Protein AF-W8BN97-F1 (afdb_monomer_lite)

Sequence (351 aa):
MGHLAKLGGKLKTWRKRWFVLKNGTLTYWKSQHDMNRKPQGQIMLDEACRINRAEGASTFEIDTGKKVYYLTADSNATMDDWIRVLQNVQRRNATKLLLSRDDQKPTIQGWVTKVKNGHAKKCWCVLLGKMFLYFKAPGETNPLGQINMRDARVEEVEHVSDSDSEEREDPTQSQARLTVAIYPAHQGPTYLILPGKQERDNWLYHLTVVSGGGPNAGTQYEQLVQKLMETDGDPNCVLWRHPILLHTKDAITSPLTSLHSEAMQPEAIKLFKSIQLFMSVAVNQPGIDYHVVLAQNALQHCLDMPELQTEMIGILVKQTSRHTGQKLSVGVQVNKKLGKQTRAPAPPPII

Radius of gyration: 29.12 Å; chains: 1; bounding box: 99×80×68 Å

Organism: Ceratitis capitata (NCBI:txid7213)

InterPro domains:
  IPR000857 MyTH4 domain [PS51016] (247-351)
  IPR000857 MyTH4 domain [SM00139] (247-351)
  IPR001849 Pleckstrin homology domain [PF00169] (1-90)
  IPR001849 Pleckstrin homology domain [PF00169] (107-208)
  IPR001849 Pleckstrin homology domain [PS50003] (1-91)
  IPR001849 Pleckstrin homology domain [PS50003] (105-212)
  IPR001849 Pleckstrin homology domain [SM00233] (1-93)
  IPR001849 Pleckstrin homology domain [SM00233] (106-214)
  IPR011993 PH-like domain superfamily [G3DSA:2.30.29.30] (1-93)
  IPR011993 PH-like domain superfamily [G3DSA:2.30.29.30] (99-210)
  IPR038185 MyTH4 domain superfamily [G3DSA:1.25.40.530] (216-335)

pLDDT: mean 83.17, std 15.93, range [36.06, 97.75]

Secondary structure (DSSP, 8-state):
-EEEEEE-SSS--EEEEEEEEETTEEEEESSGGGGGSPPSEEEE--TT-EEEE-SSTTEEEEE-SS-EEEEE-SSHHHHHHHHHHHHHHHHHHHHHHHHT-TT---SEEEEEEEEETTEEEEEEEEEETTEEEEESSTT-SS-SEEEE-TT-EEEE--------------HHHHHHTTEEEEE-TTS--EEEE-SSHHHHHHHHHHHHHHHTTSTT-S-HHHHHHHHHHHTTT-TT-GGGG-TTTS--SSPPSS-SS--S-GGGHHHHHHHHHHHHHHHHS---GGGHHHHHHHHHHHHHHHHH-TTHHHHHHHHHHHHH---TT---SSSS----------PPPPPPPP-

Foldseek 3Di:
DAWKFKQDDVHRDTAIWGWDDDPQKIFIDNDPVCPVDDTPDIDGLELQWDWAADPDFQWIWIDNVVDIIIIHDPHVVVSVVVSVVNVVSSVLRHLLVLVPDPPWDFPDWDWWFKDDPNDTDTWIWTHTQQKIFTPNDPPDSGTPDIARLAQKDKDQAQDDDPDPDPDDDDVVNVQSRQKIWTHGPPDHIMIIGDPDPVRSVSCSVVSCVSRQNHLPHWDPLVSLVVVCVVVVNPVPDPSLVPLSQAADPDQDPFFNTDFPDPVCGVVLSVLLVLVSVLFQDADDPVCPVVNVVSVCVSVVSCVVPVSCPVSNVSSVSRNPRHDPPDDDPHTPDPPPPPDPPPDDDDDDDDD

Structure (mmCIF, N/CA/C/O backbone):
data_AF-W8BN97-F1
#
_entry.id   AF-W8BN97-F1
#
loop_
_atom_site.group_PDB
_atom_site.id
_atom_site.type_symbol
_atom_site.label_atom_id
_atom_site.label_alt_id
_atom_site.label_comp_id
_atom_site.label_asym_id
_atom_site.label_entity_id
_atom_site.label_seq_id
_atom_site.pdbx_PDB_ins_code
_atom_site.Cartn_x
_atom_site.Cartn_y
_atom_site.Cartn_z
_atom_site.occupancy
_atom_site.B_iso_or_equiv
_atom_site.auth_seq_id
_atom_site.auth_comp_id
_atom_site.auth_asym_id
_atom_site.auth_atom_id
_atom_site.pdbx_PDB_model_num
ATOM 1 N N . MET A 1 1 ? 11.053 -1.760 -24.795 1.00 92.06 1 MET A N 1
ATOM 2 C CA . MET A 1 1 ? 10.543 -2.848 -25.662 1.00 92.06 1 MET A CA 1
ATOM 3 C C . MET A 1 1 ? 11.650 -3.865 -25.836 1.00 92.06 1 MET A C 1
ATOM 5 O O . MET A 1 1 ? 12.797 -3.489 -25.644 1.00 92.06 1 MET A O 1
ATOM 9 N N . GLY A 1 2 ? 11.341 -5.113 -26.160 1.00 94.25 2 GLY A N 1
ATOM 10 C CA . GLY A 1 2 ? 12.370 -6.144 -26.284 1.00 94.25 2 GLY A CA 1
ATOM 11 C C . GLY A 1 2 ? 11.799 -7.553 -26.352 1.00 94.25 2 GLY A C 1
ATOM 12 O O . GLY A 1 2 ? 10.588 -7.756 -26.248 1.00 94.25 2 GLY A O 1
ATOM 13 N N . HIS A 1 3 ? 12.678 -8.533 -26.531 1.00 94.62 3 HIS A N 1
ATOM 14 C CA . HIS A 1 3 ? 12.295 -9.937 -26.535 1.00 94.62 3 HIS A CA 1
ATOM 15 C C . HIS A 1 3 ? 12.277 -10.525 -25.125 1.00 94.62 3 HIS A C 1
ATOM 17 O O . HIS A 1 3 ? 13.199 -10.310 -24.352 1.00 94.62 3 HIS A O 1
ATOM 23 N N . LEU A 1 4 ? 11.254 -11.330 -24.839 1.00 96.62 4 LEU A N 1
ATOM 24 C CA . LEU A 1 4 ? 11.203 -12.215 -23.675 1.00 96.62 4 LEU A CA 1
ATOM 25 C C . LEU A 1 4 ? 10.659 -13.574 -24.124 1.00 96.62 4 LEU A C 1
ATOM 27 O O . LEU A 1 4 ? 9.827 -13.656 -25.041 1.00 96.62 4 LEU A O 1
ATOM 31 N N . ALA A 1 5 ? 11.112 -14.650 -23.491 1.00 96.12 5 ALA A N 1
ATOM 32 C CA . ALA A 1 5 ? 10.463 -15.944 -23.613 1.00 96.12 5 ALA A CA 1
ATOM 33 C C . ALA A 1 5 ? 9.267 -15.981 -22.663 1.00 96.12 5 ALA A C 1
ATOM 35 O O . ALA A 1 5 ? 9.380 -15.679 -21.484 1.00 96.12 5 ALA A O 1
ATOM 36 N N . LYS A 1 6 ? 8.094 -16.331 -23.184 1.00 95.69 6 LYS A N 1
ATOM 37 C CA . LYS A 1 6 ? 6.848 -16.370 -22.423 1.00 95.69 6 LYS A CA 1
ATOM 38 C C . LYS A 1 6 ? 6.352 -17.802 -22.302 1.00 95.69 6 LYS A C 1
ATOM 40 O O . LYS A 1 6 ? 6.220 -18.482 -23.325 1.00 95.69 6 LYS A O 1
ATOM 45 N N . LEU A 1 7 ? 5.966 -18.217 -21.098 1.00 93.25 7 LEU A N 1
ATOM 46 C CA . LEU A 1 7 ? 5.317 -19.509 -20.889 1.00 93.25 7 LEU A CA 1
ATOM 47 C C . LEU A 1 7 ? 3.877 -19.498 -21.432 1.00 93.25 7 LEU A C 1
ATOM 49 O O . LEU A 1 7 ? 3.087 -18.563 -21.211 1.00 93.25 7 LEU A O 1
ATOM 53 N N . GLY A 1 8 ? 3.530 -20.526 -22.204 1.00 88.44 8 GLY A N 1
ATOM 54 C CA . GLY A 1 8 ? 2.174 -20.733 -22.703 1.00 88.44 8 GLY A CA 1
ATOM 55 C C . GLY A 1 8 ? 1.187 -21.092 -21.584 1.00 88.44 8 GLY A C 1
ATOM 56 O O . GLY A 1 8 ? 1.549 -21.688 -20.577 1.00 88.44 8 GLY A O 1
ATOM 57 N N . GLY A 1 9 ? -0.078 -20.686 -21.749 1.00 81.38 9 GLY A N 1
ATOM 58 C CA . GLY A 1 9 ? -1.129 -20.942 -20.755 1.00 81.38 9 GLY A CA 1
ATOM 59 C C . GLY A 1 9 ? -1.628 -22.387 -20.790 1.00 81.38 9 GLY A C 1
ATOM 60 O O . GLY A 1 9 ? -1.481 -23.103 -19.807 1.00 81.38 9 GLY A O 1
ATOM 61 N N . LYS A 1 10 ? -2.193 -22.801 -21.937 1.00 79.69 10 LYS A N 1
ATOM 62 C CA . LYS A 1 10 ? -2.731 -24.158 -22.156 1.00 79.69 10 LYS A CA 1
ATOM 63 C C . LYS A 1 10 ? -1.627 -25.204 -22.311 1.00 79.69 10 LYS A C 1
ATOM 65 O O . LYS A 1 10 ? -1.685 -26.260 -21.705 1.00 79.69 10 LYS A O 1
ATOM 70 N N . LEU A 1 11 ? -0.620 -24.882 -23.121 1.00 81.62 11 LEU A N 1
ATOM 71 C CA . LEU A 1 11 ? 0.563 -25.710 -23.311 1.00 81.62 11 LEU A CA 1
ATOM 72 C C . LEU A 1 11 ? 1.737 -25.010 -22.632 1.00 81.62 11 LEU A C 1
ATOM 74 O O . LEU A 1 11 ? 2.050 -23.870 -22.990 1.00 81.62 11 LEU A O 1
ATOM 78 N N . LYS A 1 12 ? 2.369 -25.668 -21.660 1.00 88.44 12 LYS A N 1
ATOM 79 C CA . LYS A 1 12 ? 3.474 -25.125 -20.854 1.00 88.44 12 LYS A CA 1
ATOM 80 C C . LYS A 1 12 ? 4.797 -25.131 -21.630 1.00 88.44 12 LYS A C 1
ATOM 82 O O . LYS A 1 12 ? 5.794 -25.691 -21.205 1.00 88.44 12 LYS A O 1
ATOM 87 N N . THR A 1 13 ? 4.788 -24.497 -22.799 1.00 91.12 13 THR A N 1
ATOM 88 C CA . THR A 1 13 ? 5.962 -24.316 -23.661 1.00 91.12 13 THR A CA 1
ATOM 89 C C . THR A 1 13 ? 6.401 -22.863 -23.646 1.00 91.12 13 THR A C 1
ATOM 91 O O . THR A 1 13 ? 5.560 -21.969 -23.811 1.00 91.12 13 THR A O 1
ATOM 94 N N . TRP A 1 14 ? 7.702 -22.631 -23.523 1.00 93.12 14 TRP A N 1
ATOM 95 C CA . TRP A 1 14 ? 8.307 -21.313 -23.668 1.00 93.12 14 TRP A CA 1
ATOM 96 C C . TRP A 1 14 ? 8.332 -20.887 -25.132 1.00 93.12 14 TRP A C 1
ATOM 98 O O . TRP A 1 14 ? 8.691 -21.662 -26.018 1.00 93.12 14 TRP A O 1
ATOM 108 N N . ARG A 1 15 ? 7.929 -19.646 -25.411 1.00 94.50 15 ARG A N 1
ATOM 109 C CA . ARG A 1 15 ? 7.994 -19.079 -26.762 1.00 94.50 15 ARG A CA 1
ATOM 110 C C . ARG A 1 15 ? 8.537 -17.663 -26.721 1.00 94.50 15 ARG A C 1
ATOM 112 O O . ARG A 1 15 ? 8.004 -16.828 -25.993 1.00 94.50 15 ARG A O 1
ATOM 119 N N . LYS A 1 16 ? 9.537 -17.375 -27.557 1.00 95.62 16 LYS A N 1
ATOM 120 C CA . LYS A 1 16 ? 10.045 -16.013 -27.755 1.00 95.62 16 LYS A CA 1
ATOM 121 C C . LYS A 1 16 ? 8.931 -15.128 -28.320 1.00 95.62 16 LYS A C 1
ATOM 123 O O . LYS A 1 16 ? 8.212 -15.518 -29.249 1.00 95.62 16 LYS A O 1
ATOM 128 N N . ARG A 1 17 ? 8.741 -13.962 -27.711 1.00 97.12 17 ARG A N 1
ATOM 129 C CA . ARG A 1 17 ? 7.752 -12.953 -28.101 1.00 97.12 17 ARG A CA 1
ATOM 130 C C . ARG A 1 17 ? 8.392 -11.577 -28.050 1.00 97.12 17 ARG A C 1
ATOM 132 O O . ARG A 1 17 ? 9.365 -11.368 -27.329 1.00 97.12 17 ARG A O 1
ATOM 139 N N . TRP A 1 18 ? 7.871 -10.667 -28.858 1.00 97.12 18 TRP A N 1
ATOM 140 C CA . TRP A 1 18 ? 8.270 -9.266 -28.838 1.00 97.12 18 TRP A CA 1
ATOM 141 C C . TRP A 1 18 ? 7.324 -8.486 -27.936 1.00 97.12 18 TRP A C 1
ATOM 143 O O . TRP A 1 18 ? 6.118 -8.531 -28.168 1.00 97.12 18 TRP A O 1
ATOM 153 N N . PHE A 1 19 ? 7.855 -7.801 -26.928 1.00 97.75 19 PHE A N 1
ATOM 154 C CA . PHE A 1 19 ? 7.094 -7.067 -25.923 1.00 97.75 19 PHE A CA 1
ATOM 155 C C . PHE A 1 19 ? 7.300 -5.560 -26.055 1.00 97.75 19 PHE A C 1
ATOM 157 O O . PHE A 1 19 ? 8.427 -5.062 -26.122 1.00 97.75 19 PHE A O 1
ATOM 164 N N . VAL A 1 20 ? 6.200 -4.815 -26.011 1.00 96.31 20 VAL A N 1
ATOM 165 C CA . VAL A 1 20 ? 6.184 -3.352 -26.002 1.00 96.31 20 VAL A CA 1
ATOM 166 C C . VAL A 1 20 ? 5.354 -2.885 -24.816 1.00 96.31 20 VAL A C 1
ATOM 168 O O . VAL A 1 20 ? 4.182 -3.234 -24.690 1.00 96.31 20 VAL A O 1
ATOM 171 N N . LEU A 1 21 ? 5.971 -2.084 -23.952 1.00 94.62 21 LEU A N 1
ATOM 172 C CA . LEU A 1 21 ? 5.298 -1.413 -22.849 1.00 94.62 21 LEU A CA 1
ATOM 173 C C . LEU A 1 21 ? 4.888 -0.012 -23.302 1.00 94.62 21 LEU A C 1
ATOM 175 O O . LEU A 1 21 ? 5.752 0.794 -23.645 1.00 94.62 21 LEU A O 1
ATOM 179 N N . LYS A 1 22 ? 3.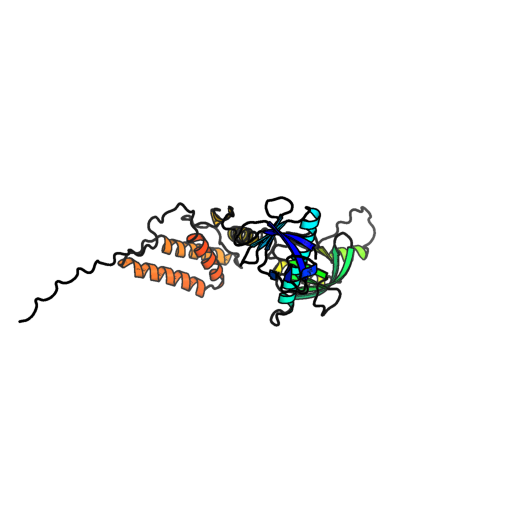585 0.274 -23.311 1.00 91.44 22 LYS A N 1
ATOM 180 C CA . LYS A 1 22 ? 3.044 1.592 -23.666 1.00 91.44 22 LYS A CA 1
ATOM 181 C C . LYS A 1 22 ? 1.784 1.868 -22.852 1.00 91.44 22 LYS A C 1
ATOM 183 O O . LYS A 1 22 ? 0.936 0.992 -22.729 1.00 91.44 22 LYS A O 1
ATOM 188 N N . ASN A 1 23 ? 1.660 3.082 -22.311 1.00 84.88 23 ASN A N 1
ATOM 189 C CA . ASN A 1 23 ? 0.472 3.553 -21.584 1.00 84.88 23 ASN A CA 1
ATOM 190 C C . ASN A 1 23 ? -0.022 2.570 -20.504 1.00 84.88 23 ASN A C 1
ATOM 192 O O . ASN A 1 23 ? -1.197 2.223 -20.467 1.00 84.88 23 ASN A O 1
ATOM 196 N N . GLY A 1 24 ? 0.883 2.044 -19.674 1.00 86.94 24 GLY A N 1
ATOM 197 C CA . GLY A 1 24 ? 0.487 1.105 -18.621 1.00 86.94 24 GLY A CA 1
ATOM 198 C C . GLY A 1 24 ? 0.149 -0.311 -19.087 1.00 86.94 24 GLY A C 1
ATOM 199 O O . GLY A 1 24 ? -0.210 -1.139 -18.261 1.00 86.94 24 GLY A O 1
ATOM 200 N N . THR A 1 25 ? 0.272 -0.609 -20.382 1.00 93.31 25 THR A N 1
ATOM 201 C CA . THR A 1 25 ? -0.057 -1.920 -20.947 1.00 93.31 25 THR A CA 1
ATOM 202 C C . THR A 1 25 ? 1.168 -2.542 -21.604 1.00 93.31 25 THR A C 1
ATOM 204 O O . THR A 1 25 ? 1.786 -1.963 -22.502 1.00 93.31 25 THR A O 1
ATOM 207 N N . LEU A 1 26 ? 1.510 -3.753 -21.175 1.00 96.31 26 LEU A N 1
ATOM 208 C CA . LEU A 1 26 ? 2.538 -4.580 -21.785 1.00 96.31 26 LEU A CA 1
ATOM 209 C C . LEU A 1 26 ? 1.890 -5.460 -22.865 1.00 96.31 26 LEU A C 1
ATOM 211 O O . LEU A 1 26 ? 1.205 -6.441 -22.580 1.00 96.31 26 LEU A O 1
ATOM 215 N N . THR A 1 27 ? 2.083 -5.083 -24.126 1.00 97.25 27 THR A N 1
ATOM 216 C CA . THR A 1 27 ? 1.526 -5.779 -25.296 1.00 97.25 27 THR A CA 1
ATOM 217 C C . THR A 1 27 ? 2.595 -6.648 -25.947 1.00 97.25 27 THR A C 1
ATOM 219 O O . THR A 1 27 ? 3.759 -6.247 -25.991 1.00 97.25 27 THR A O 1
ATOM 222 N N . TYR A 1 28 ? 2.227 -7.824 -26.465 1.00 97.00 28 TYR A N 1
ATOM 223 C CA . TYR A 1 28 ? 3.186 -8.706 -27.130 1.00 97.00 28 TYR A CA 1
ATOM 224 C C . TYR A 1 28 ? 2.715 -9.302 -28.455 1.00 97.00 28 TYR A C 1
ATOM 226 O O . TYR A 1 28 ? 1.534 -9.588 -28.660 1.00 97.00 28 TYR A O 1
ATOM 234 N N . TRP A 1 29 ? 3.682 -9.549 -29.339 1.00 97.44 29 TRP A N 1
ATOM 235 C CA . TRP A 1 29 ? 3.510 -10.105 -30.683 1.00 97.44 29 TRP A CA 1
ATOM 236 C C . TRP A 1 29 ? 4.416 -11.320 -30.902 1.00 97.44 29 TRP A C 1
ATOM 238 O O . TRP A 1 29 ? 5.288 -11.627 -30.083 1.00 97.44 29 TRP A O 1
ATOM 248 N N . LYS A 1 30 ? 4.201 -12.038 -32.014 1.00 94.81 30 LYS A N 1
ATOM 249 C CA . LYS A 1 30 ? 5.076 -13.151 -32.419 1.00 94.81 30 LYS A CA 1
ATOM 250 C C . LYS A 1 30 ? 6.504 -12.652 -32.662 1.00 94.81 30 LYS A C 1
ATOM 252 O O . LYS A 1 30 ? 7.432 -13.238 -32.114 1.00 94.81 30 LYS A O 1
ATOM 257 N N . SER A 1 31 ? 6.653 -11.556 -33.404 1.00 94.19 31 SER A N 1
ATOM 258 C CA . SER A 1 31 ? 7.929 -10.905 -33.708 1.00 94.19 31 SER A CA 1
ATOM 259 C C . SER A 1 31 ? 7.799 -9.375 -33.713 1.00 94.19 31 SER A C 1
ATOM 261 O O . SER A 1 31 ? 6.688 -8.846 -33.663 1.00 94.19 31 SER A O 1
ATOM 263 N N . GLN A 1 32 ? 8.928 -8.665 -33.793 1.00 94.00 32 GLN A N 1
ATOM 264 C CA . GLN A 1 32 ? 8.960 -7.203 -33.924 1.00 94.00 32 GLN A CA 1
ATOM 265 C C . GLN A 1 32 ? 8.286 -6.716 -35.220 1.00 94.00 32 GLN A C 1
ATOM 267 O O . GLN A 1 32 ? 7.624 -5.682 -35.217 1.00 94.00 32 GLN A O 1
ATOM 272 N N . HIS A 1 33 ? 8.373 -7.484 -36.309 1.00 93.44 33 HIS A N 1
ATOM 273 C CA . HIS A 1 33 ? 7.761 -7.134 -37.597 1.00 93.44 33 HIS A CA 1
ATOM 274 C C . HIS A 1 33 ? 6.227 -7.236 -37.594 1.00 93.44 33 HIS A C 1
ATOM 276 O O . HIS A 1 33 ? 5.564 -6.675 -38.461 1.00 93.44 33 HIS A O 1
ATOM 282 N N . ASP A 1 34 ? 5.642 -7.916 -36.605 1.00 92.06 34 ASP A N 1
ATOM 283 C CA . ASP A 1 34 ? 4.192 -8.080 -36.491 1.00 92.06 34 ASP A CA 1
ATOM 284 C C . ASP A 1 34 ? 3.507 -6.930 -35.729 1.00 92.06 34 ASP A C 1
ATOM 286 O O . ASP A 1 34 ? 2.303 -7.009 -35.499 1.00 92.06 34 ASP A O 1
ATOM 290 N N . MET A 1 35 ? 4.218 -5.867 -35.329 1.00 88.81 35 MET A N 1
ATOM 291 C CA . MET A 1 35 ? 3.648 -4.770 -34.522 1.00 88.81 35 MET A CA 1
ATOM 292 C C . MET A 1 35 ? 2.468 -4.045 -35.190 1.00 88.81 35 MET A C 1
ATOM 294 O O . MET A 1 35 ? 1.601 -3.530 -34.489 1.00 88.81 35 MET A O 1
ATOM 298 N N . ASN A 1 36 ? 2.396 -4.064 -36.525 1.00 90.19 36 ASN A N 1
ATOM 299 C CA . ASN A 1 36 ? 1.277 -3.503 -37.293 1.00 90.19 36 ASN A CA 1
ATOM 300 C C . ASN A 1 36 ? 0.072 -4.460 -37.395 1.00 90.19 36 ASN A C 1
ATOM 302 O O . ASN A 1 36 ? -0.952 -4.118 -37.982 1.00 90.19 36 ASN A O 1
ATOM 306 N N . ARG A 1 37 ? 0.184 -5.676 -36.849 1.00 92.88 37 ARG A N 1
ATOM 307 C CA . ARG A 1 37 ? -0.879 -6.688 -36.806 1.00 92.88 37 ARG A CA 1
ATOM 308 C C . ARG A 1 37 ? -1.497 -6.768 -35.413 1.00 92.88 37 ARG A C 1
ATOM 310 O O . ARG A 1 37 ? -0.977 -6.228 -34.433 1.00 92.88 37 ARG A O 1
ATOM 317 N N . LYS A 1 38 ? -2.597 -7.521 -35.312 1.00 93.00 38 LYS A N 1
ATOM 318 C CA . LYS A 1 38 ? -3.262 -7.798 -34.035 1.00 93.00 38 LYS A CA 1
ATOM 319 C C . LYS A 1 38 ? -2.269 -8.419 -33.032 1.00 93.00 38 LYS A C 1
ATOM 321 O O . LYS A 1 38 ? -1.618 -9.417 -33.368 1.00 93.00 38 LYS A O 1
ATOM 326 N N . PRO A 1 39 ? -2.159 -7.871 -31.809 1.00 95.88 39 PRO A N 1
ATOM 327 C CA . PRO A 1 39 ? -1.287 -8.428 -30.787 1.00 95.88 39 PRO A CA 1
ATOM 328 C C . PRO A 1 39 ? -1.729 -9.828 -30.366 1.00 95.88 39 PRO A C 1
ATOM 330 O O . PRO A 1 39 ? -2.903 -10.191 -30.435 1.00 95.88 39 PRO A O 1
ATOM 333 N N . GLN A 1 40 ? -0.766 -10.616 -29.895 1.00 94.75 40 GLN A N 1
ATOM 334 C CA . GLN A 1 40 ? -1.008 -11.953 -29.346 1.00 94.75 40 GLN A CA 1
ATOM 335 C C . GLN A 1 40 ? -1.598 -11.891 -27.935 1.00 94.75 40 GLN A C 1
ATOM 337 O O . GLN A 1 40 ? -2.271 -12.822 -27.497 1.00 94.75 40 GLN A O 1
ATOM 342 N N . GLY A 1 41 ? -1.350 -10.797 -27.220 1.00 94.75 41 GLY A N 1
ATOM 343 C CA . GLY A 1 41 ? -2.011 -10.506 -25.963 1.00 94.75 41 GLY A CA 1
ATOM 344 C C . GLY A 1 41 ? -1.536 -9.198 -25.352 1.00 94.75 41 GLY A C 1
ATOM 345 O O . GLY A 1 41 ? -0.567 -8.586 -25.807 1.00 94.75 41 GLY A O 1
ATOM 346 N N . GLN A 1 42 ? -2.253 -8.793 -24.313 1.00 95.06 42 GLN A N 1
ATOM 347 C CA . GLN A 1 42 ? -2.028 -7.569 -23.560 1.00 95.06 42 GLN A CA 1
ATOM 348 C C . GLN A 1 42 ? -2.098 -7.884 -22.071 1.00 95.06 42 GLN A C 1
ATOM 350 O O . GLN A 1 42 ? -2.896 -8.720 -21.644 1.00 95.06 42 GLN A O 1
ATOM 355 N N . ILE A 1 43 ? -1.232 -7.233 -21.307 1.00 94.56 43 ILE A N 1
ATOM 356 C CA . ILE A 1 43 ? -1.151 -7.332 -19.854 1.00 94.56 43 ILE A CA 1
ATOM 357 C C . ILE A 1 43 ? -1.268 -5.899 -19.340 1.00 94.56 43 ILE A C 1
ATOM 359 O O . ILE A 1 43 ? -0.373 -5.088 -19.582 1.00 94.56 43 ILE A O 1
ATOM 363 N N . MET A 1 44 ? -2.393 -5.561 -18.714 1.00 91.25 44 MET A N 1
ATOM 364 C CA . MET A 1 44 ? -2.548 -4.257 -18.068 1.00 91.25 44 MET A CA 1
ATOM 365 C C . MET A 1 44 ? -1.803 -4.277 -16.737 1.00 91.25 44 MET A C 1
ATOM 367 O O . MET A 1 44 ? -1.913 -5.256 -16.009 1.00 91.25 44 MET A O 1
ATOM 371 N N . LEU A 1 45 ? -1.028 -3.230 -16.458 1.00 89.75 45 LEU A N 1
ATOM 372 C CA . LEU A 1 45 ? -0.302 -3.050 -15.201 1.00 89.75 45 LEU A CA 1
ATOM 373 C C . LEU A 1 45 ? -1.101 -2.099 -14.309 1.00 89.75 45 LEU A C 1
ATOM 375 O O . LEU A 1 45 ? -0.855 -0.887 -14.293 1.00 89.75 45 LEU A O 1
ATOM 379 N N . ASP A 1 46 ? -2.099 -2.652 -13.633 1.00 81.88 46 ASP A N 1
ATOM 380 C CA . ASP A 1 46 ? -2.926 -1.948 -12.656 1.00 81.88 46 ASP A CA 1
ATOM 381 C C . ASP A 1 46 ? -2.395 -2.133 -11.220 1.00 81.88 46 ASP A C 1
ATOM 383 O O . ASP A 1 46 ? -1.342 -2.736 -10.988 1.00 81.88 46 ASP A O 1
ATOM 387 N N . GLU A 1 47 ? -3.099 -1.556 -10.245 1.00 71.88 47 GLU A N 1
ATOM 388 C CA . GLU A 1 47 ? -2.729 -1.624 -8.826 1.00 71.88 47 GLU A CA 1
ATOM 389 C C . GLU A 1 47 ? -2.750 -3.059 -8.275 1.00 71.88 47 GLU A C 1
ATOM 391 O O . GLU A 1 47 ? -1.952 -3.381 -7.402 1.00 71.88 47 GLU A O 1
ATOM 396 N N . ALA A 1 48 ? -3.592 -3.938 -8.827 1.00 76.56 48 ALA A N 1
ATOM 397 C CA . ALA A 1 48 ? -3.706 -5.330 -8.396 1.00 76.56 48 ALA A CA 1
ATOM 398 C C . ALA A 1 48 ? -2.581 -6.227 -8.936 1.00 76.56 48 ALA A C 1
ATOM 400 O O . ALA A 1 48 ? -2.470 -7.387 -8.539 1.00 76.56 48 ALA A O 1
ATOM 401 N N . CYS A 1 49 ? -1.756 -5.722 -9.857 1.00 87.19 49 CYS A N 1
ATOM 402 C CA . CYS A 1 49 ? -0.668 -6.512 -10.406 1.00 87.19 49 CYS A CA 1
ATOM 403 C C . CYS A 1 49 ? 0.441 -6.771 -9.369 1.00 87.19 49 CYS A C 1
ATOM 405 O O . CYS A 1 49 ? 0.755 -5.935 -8.525 1.00 87.19 49 CYS A O 1
ATOM 407 N N . ARG A 1 50 ? 1.120 -7.910 -9.464 1.00 87.44 50 ARG A N 1
ATOM 408 C CA . ARG A 1 50 ? 2.349 -8.191 -8.714 1.00 87.44 50 ARG A CA 1
ATOM 409 C C . ARG A 1 50 ? 3.437 -8.631 -9.669 1.00 87.44 50 ARG A C 1
ATOM 411 O O . ARG A 1 50 ? 3.198 -9.460 -10.541 1.00 87.44 50 ARG A O 1
ATOM 418 N N . ILE A 1 51 ? 4.619 -8.036 -9.527 1.00 92.31 51 ILE A N 1
ATOM 419 C CA . ILE A 1 51 ? 5.772 -8.307 -10.386 1.00 92.31 51 ILE A CA 1
ATOM 420 C C . ILE A 1 51 ? 6.913 -8.788 -9.501 1.00 92.31 51 ILE A C 1
ATOM 422 O O . ILE A 1 51 ? 7.560 -7.974 -8.836 1.00 92.31 51 ILE A O 1
ATOM 426 N N . ASN A 1 52 ? 7.159 -10.095 -9.529 1.00 90.31 52 ASN A N 1
ATOM 427 C CA . ASN A 1 52 ? 8.117 -10.771 -8.661 1.00 90.31 52 ASN A CA 1
ATOM 428 C C . ASN A 1 52 ? 9.131 -11.563 -9.483 1.00 90.31 52 ASN A C 1
ATOM 430 O O . ASN A 1 52 ? 8.851 -11.990 -10.604 1.00 90.31 52 ASN A O 1
ATOM 434 N N . ARG A 1 53 ? 10.319 -11.785 -8.917 1.00 92.19 53 ARG A N 1
ATOM 435 C CA . ARG A 1 53 ? 11.233 -12.799 -9.455 1.00 92.19 53 ARG A CA 1
ATOM 436 C C . ARG A 1 53 ? 10.619 -14.177 -9.214 1.00 92.19 53 ARG A C 1
ATOM 438 O O . ARG A 1 53 ? 10.022 -14.399 -8.167 1.00 92.19 53 ARG A O 1
ATOM 445 N N . ALA A 1 54 ? 10.769 -15.070 -10.180 1.00 89.25 54 ALA A N 1
ATOM 446 C CA . ALA A 1 54 ? 10.298 -16.445 -10.088 1.00 89.25 54 ALA A CA 1
ATOM 447 C C . ALA A 1 54 ? 11.495 -17.402 -10.115 1.00 89.25 54 ALA A C 1
ATOM 449 O O . ALA A 1 54 ? 12.586 -17.038 -10.560 1.00 89.25 54 ALA A O 1
ATOM 450 N N . GLU A 1 55 ? 11.294 -18.633 -9.650 1.00 80.69 55 GLU A N 1
ATOM 451 C CA . GLU A 1 55 ? 12.324 -19.666 -9.727 1.00 80.69 55 GLU A CA 1
ATOM 452 C C . GLU A 1 55 ? 12.655 -20.012 -11.190 1.00 80.69 55 GLU A C 1
ATOM 454 O O . GLU A 1 55 ? 11.769 -20.218 -12.023 1.00 80.69 55 GLU A O 1
ATOM 459 N N . GLY A 1 56 ? 13.952 -20.070 -11.506 1.00 73.12 56 GLY A N 1
ATOM 460 C CA . GLY A 1 56 ? 14.473 -20.358 -12.844 1.00 73.12 56 GLY A CA 1
ATOM 461 C C . GLY A 1 56 ? 15.494 -19.327 -13.334 1.00 73.12 56 GLY A C 1
ATOM 462 O O . GLY A 1 56 ? 15.651 -18.250 -12.762 1.00 73.12 56 GLY A O 1
ATOM 463 N N . ALA A 1 57 ? 16.209 -19.649 -14.415 1.00 82.75 57 ALA A N 1
ATOM 464 C CA . ALA A 1 57 ? 17.208 -18.747 -14.992 1.00 82.75 57 ALA A CA 1
ATOM 465 C C . ALA A 1 57 ? 16.536 -17.464 -15.508 1.00 82.75 57 ALA A C 1
ATOM 467 O O . ALA A 1 57 ? 15.695 -17.532 -16.403 1.00 82.75 57 ALA A O 1
ATOM 468 N N . SER A 1 58 ? 16.881 -16.311 -14.924 1.00 93.44 58 SER A N 1
ATOM 469 C CA . SER A 1 58 ? 16.435 -14.972 -15.351 1.00 93.44 58 SER A CA 1
ATOM 470 C C . SER A 1 58 ? 14.921 -14.855 -15.599 1.00 93.44 58 SER A C 1
ATOM 472 O O . SER A 1 58 ? 14.481 -14.223 -16.566 1.00 93.44 58 SER A O 1
ATOM 474 N N . THR A 1 59 ? 14.121 -15.507 -14.747 1.00 94.81 59 THR A N 1
ATOM 475 C CA . THR A 1 59 ? 12.662 -15.586 -14.880 1.00 94.81 59 THR A CA 1
ATOM 476 C C . THR A 1 59 ? 11.951 -14.726 -13.841 1.00 94.81 59 THR A C 1
ATOM 478 O O . THR A 1 59 ? 12.311 -14.681 -12.668 1.00 94.81 59 THR A O 1
ATOM 481 N N . PHE A 1 60 ? 10.901 -14.045 -14.281 1.00 96.06 60 PHE A N 1
ATOM 482 C CA . PHE A 1 60 ? 10.023 -13.250 -13.440 1.00 96.06 60 PHE A CA 1
ATOM 483 C C . PHE A 1 60 ? 8.566 -13.510 -13.803 1.00 96.06 60 PHE A C 1
ATOM 485 O O . PHE A 1 60 ? 8.246 -14.003 -14.892 1.00 96.06 60 PHE A O 1
ATOM 492 N N . GLU A 1 61 ? 7.675 -13.183 -12.882 1.00 95.38 61 GLU A N 1
ATOM 493 C CA . GLU A 1 61 ? 6.242 -13.331 -13.057 1.00 95.38 61 GLU A CA 1
ATOM 494 C C . GLU A 1 61 ? 5.516 -11.993 -12.953 1.00 95.38 61 GLU A C 1
ATOM 496 O O . GLU A 1 61 ? 5.940 -11.079 -12.247 1.00 95.38 61 GLU A O 1
ATOM 501 N N . ILE A 1 62 ? 4.420 -11.890 -13.701 1.00 95.75 62 ILE A N 1
ATOM 502 C CA . ILE A 1 62 ? 3.433 -10.821 -13.576 1.00 95.75 62 ILE A CA 1
ATOM 503 C C . ILE A 1 62 ? 2.102 -11.485 -13.244 1.00 95.75 62 ILE A C 1
ATOM 505 O O . ILE A 1 62 ? 1.490 -12.106 -14.118 1.00 95.75 62 ILE A O 1
ATOM 509 N N . ASP A 1 63 ? 1.665 -11.376 -11.999 1.00 93.56 63 ASP A N 1
ATOM 510 C CA . ASP A 1 63 ? 0.328 -11.770 -11.571 1.00 93.56 63 ASP A CA 1
ATOM 511 C C . ASP A 1 63 ? -0.616 -10.580 -11.736 1.00 93.56 63 ASP A C 1
ATOM 513 O O . ASP A 1 63 ? -0.340 -9.509 -11.216 1.00 93.56 63 ASP A O 1
ATOM 517 N N . THR A 1 64 ? -1.704 -10.738 -12.487 1.00 91.00 64 THR A N 1
ATOM 518 C CA . THR A 1 64 ? -2.733 -9.697 -12.659 1.00 91.00 64 THR A CA 1
ATOM 519 C C . THR A 1 64 ? -3.995 -9.980 -11.831 1.00 91.00 64 THR A C 1
ATOM 521 O O . THR A 1 64 ? -5.080 -9.524 -12.201 1.00 91.00 64 THR A O 1
ATOM 524 N N . GLY A 1 65 ? -3.929 -10.883 -10.846 1.00 86.56 65 GLY A N 1
ATOM 525 C CA . GLY A 1 65 ? -5.054 -11.417 -10.063 1.00 86.56 65 GLY A CA 1
ATOM 526 C C . GLY A 1 65 ? -5.950 -12.394 -10.837 1.00 86.56 65 GLY A C 1
ATOM 527 O O . GLY A 1 65 ? -6.459 -13.370 -10.298 1.00 86.56 65 GLY A O 1
ATOM 528 N N . LYS A 1 66 ? -6.124 -12.169 -12.144 1.00 87.50 66 LYS A N 1
ATOM 529 C CA . LYS A 1 66 ? -6.858 -13.065 -13.058 1.00 87.50 66 LYS A CA 1
ATOM 530 C C . LYS A 1 66 ? -5.963 -14.133 -13.681 1.00 87.50 66 LYS A C 1
ATOM 532 O O . LYS A 1 66 ? -6.455 -15.164 -14.139 1.00 87.50 66 LYS A O 1
ATOM 537 N N . LYS A 1 67 ? -4.668 -13.840 -13.819 1.00 89.88 67 LYS A N 1
ATOM 538 C CA . LYS A 1 67 ? -3.714 -14.688 -14.531 1.00 89.88 67 LYS A CA 1
ATOM 539 C C . LYS A 1 67 ? -2.277 -14.327 -14.181 1.00 89.88 67 LYS A C 1
ATOM 541 O O . LYS A 1 67 ? -1.913 -13.157 -14.220 1.00 89.88 67 LYS A O 1
ATOM 546 N N . VAL A 1 68 ? -1.457 -15.360 -14.015 1.00 92.56 68 VAL A N 1
ATOM 547 C CA . VAL A 1 68 ? -0.006 -15.236 -13.851 1.00 92.56 68 VAL A CA 1
ATOM 548 C C . VAL A 1 68 ? 0.710 -15.455 -15.185 1.00 92.56 68 VAL A C 1
ATOM 550 O O . VAL A 1 68 ? 0.422 -16.397 -15.939 1.00 92.56 68 VAL A O 1
ATOM 553 N N . TYR A 1 69 ? 1.642 -14.560 -15.501 1.00 94.88 69 TYR A N 1
ATOM 554 C CA . TYR A 1 69 ? 2.476 -14.591 -16.695 1.00 94.88 69 TYR A CA 1
ATOM 555 C C . TYR A 1 69 ? 3.938 -14.811 -16.322 1.00 94.88 69 TYR A C 1
ATOM 557 O O . TYR A 1 69 ? 4.558 -13.910 -15.778 1.00 94.88 69 TYR A O 1
ATOM 565 N N . TYR A 1 70 ? 4.503 -15.954 -16.707 1.00 95.19 70 TYR A N 1
ATOM 566 C CA . TYR A 1 70 ? 5.934 -16.225 -16.556 1.00 95.19 70 TYR A CA 1
ATOM 567 C C . TYR A 1 70 ? 6.714 -15.765 -17.786 1.00 95.19 70 TYR A C 1
ATOM 569 O O . TYR A 1 70 ? 6.365 -16.125 -18.924 1.00 95.19 70 TYR A O 1
ATOM 577 N N . LEU A 1 71 ? 7.751 -14.967 -17.541 1.00 96.62 71 LEU A N 1
ATOM 578 C CA . LEU A 1 71 ? 8.594 -14.326 -18.538 1.00 96.62 71 LEU A CA 1
ATOM 579 C C . LEU A 1 71 ? 10.068 -14.552 -18.195 1.00 96.62 71 LEU A C 1
ATOM 581 O O . LEU A 1 71 ? 10.502 -14.263 -17.088 1.00 96.62 71 LEU A O 1
ATOM 585 N N . THR A 1 72 ? 10.838 -15.027 -19.164 1.00 96.44 72 THR A N 1
ATOM 586 C CA . THR A 1 72 ? 12.278 -15.253 -19.035 1.00 96.44 72 THR A CA 1
ATOM 587 C C . THR A 1 72 ? 13.025 -14.298 -19.954 1.00 96.44 72 THR A C 1
ATOM 589 O O . THR A 1 72 ? 12.712 -14.204 -21.150 1.00 96.44 72 THR A O 1
ATOM 592 N N . ALA A 1 73 ? 13.985 -13.572 -19.388 1.00 96.06 73 ALA A N 1
ATOM 593 C CA . ALA A 1 73 ? 14.926 -12.747 -20.135 1.00 96.06 73 ALA A CA 1
ATOM 594 C C . ALA A 1 73 ? 16.132 -13.574 -20.607 1.00 96.06 73 ALA A C 1
ATOM 596 O O . ALA A 1 73 ? 16.325 -14.717 -20.205 1.00 96.06 73 ALA A O 1
ATOM 597 N N . ASP A 1 74 ? 16.938 -12.992 -21.487 1.00 93.75 74 ASP A N 1
ATOM 598 C CA . ASP A 1 74 ? 18.206 -13.560 -21.954 1.00 93.75 74 ASP A CA 1
ATOM 599 C C . ASP A 1 74 ? 19.334 -13.468 -20.914 1.00 93.75 74 ASP A C 1
ATOM 601 O O . ASP A 1 74 ? 20.297 -14.227 -20.994 1.00 93.75 74 ASP A O 1
ATOM 605 N N . SER A 1 75 ? 19.216 -12.574 -19.929 1.00 94.38 75 SER A N 1
ATOM 606 C CA . SER A 1 75 ? 20.156 -12.455 -18.816 1.00 94.38 75 SER A CA 1
ATOM 607 C C . SER A 1 75 ? 19.490 -11.899 -17.553 1.00 94.38 75 SER A C 1
ATOM 609 O O . SER A 1 75 ? 18.400 -11.320 -17.602 1.00 94.38 75 SER A O 1
ATOM 611 N N . ASN A 1 76 ? 20.172 -12.016 -16.409 1.00 93.12 76 ASN A N 1
ATOM 612 C CA . ASN A 1 76 ? 19.703 -11.421 -15.154 1.00 93.12 76 ASN A CA 1
ATOM 613 C C . ASN A 1 76 ? 19.644 -9.890 -15.234 1.00 93.12 76 ASN A C 1
ATOM 615 O O . ASN A 1 76 ? 18.705 -9.300 -14.712 1.00 93.12 76 ASN A O 1
ATOM 619 N N . ALA A 1 77 ? 20.585 -9.255 -15.940 1.00 93.44 77 ALA A N 1
ATOM 620 C CA . ALA A 1 77 ? 20.601 -7.804 -16.108 1.00 93.44 77 ALA A CA 1
ATOM 621 C C . ALA A 1 77 ? 19.354 -7.311 -16.860 1.00 93.44 77 ALA A C 1
ATOM 623 O O . ALA A 1 77 ? 18.652 -6.415 -16.397 1.00 93.44 77 ALA A O 1
ATOM 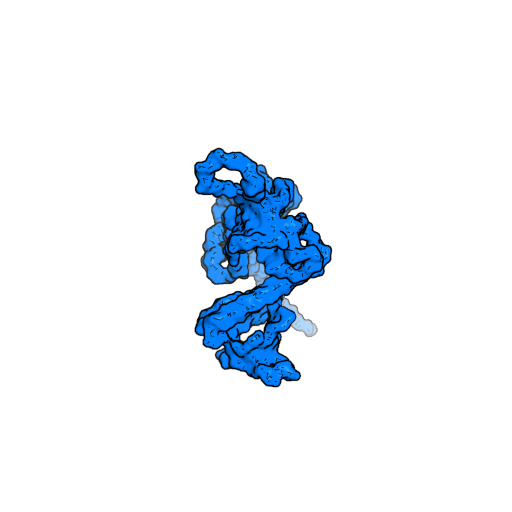624 N N . THR A 1 78 ? 19.015 -7.957 -17.977 1.00 94.44 78 THR A N 1
ATOM 625 C CA . THR A 1 78 ? 17.807 -7.633 -18.747 1.00 94.44 78 THR A CA 1
ATOM 626 C C . THR A 1 78 ? 16.529 -7.956 -17.981 1.00 94.44 78 THR A C 1
ATOM 628 O O . THR A 1 78 ? 15.568 -7.192 -18.074 1.00 94.44 78 THR A O 1
ATOM 631 N N . MET A 1 79 ? 16.490 -9.049 -17.209 1.00 94.88 79 MET A N 1
ATOM 632 C CA . MET A 1 79 ? 15.368 -9.329 -16.303 1.00 94.88 79 MET A CA 1
ATOM 633 C C . MET A 1 79 ? 15.178 -8.185 -15.302 1.00 94.88 79 MET A C 1
ATOM 635 O O . MET A 1 79 ? 14.065 -7.678 -15.160 1.00 94.88 79 MET A O 1
ATOM 639 N N . ASP A 1 80 ? 16.250 -7.765 -14.634 1.00 92.00 80 ASP A N 1
ATOM 640 C CA . ASP A 1 80 ? 16.204 -6.711 -13.623 1.00 92.00 80 ASP A CA 1
ATOM 641 C C . ASP A 1 80 ? 15.762 -5.368 -14.216 1.00 92.00 80 ASP A C 1
ATOM 643 O O . ASP A 1 80 ? 14.965 -4.653 -13.601 1.00 92.00 80 ASP A O 1
ATOM 647 N N . ASP A 1 81 ? 16.202 -5.045 -15.434 1.00 93.56 81 ASP A N 1
ATOM 648 C CA . ASP A 1 81 ? 15.743 -3.863 -16.165 1.00 93.56 81 ASP A CA 1
ATOM 649 C C . ASP A 1 81 ? 14.248 -3.935 -16.496 1.00 93.56 81 ASP A C 1
ATOM 651 O O . ASP A 1 81 ? 13.514 -2.963 -16.284 1.00 93.56 81 ASP A O 1
ATOM 655 N N . TRP A 1 82 ? 13.761 -5.090 -16.962 1.00 95.56 82 TRP A N 1
ATOM 656 C CA . TRP A 1 82 ? 12.335 -5.294 -17.218 1.00 95.56 82 TRP A CA 1
ATOM 657 C C . TRP A 1 82 ? 11.500 -5.152 -15.948 1.00 95.56 82 TRP A C 1
ATOM 659 O O . TRP A 1 82 ? 10.541 -4.379 -15.948 1.00 95.56 82 TRP A O 1
ATOM 669 N N . ILE A 1 83 ? 11.872 -5.839 -14.865 1.00 92.81 83 ILE A N 1
ATOM 670 C CA . ILE A 1 83 ? 11.183 -5.745 -13.571 1.00 92.81 83 ILE A CA 1
ATOM 671 C C . ILE A 1 83 ? 11.134 -4.285 -13.116 1.00 92.81 83 ILE A C 1
ATOM 673 O O . ILE A 1 83 ? 10.056 -3.764 -12.822 1.00 92.81 83 ILE A O 1
ATOM 677 N N . ARG A 1 84 ? 12.278 -3.590 -13.138 1.00 90.38 84 ARG A N 1
ATOM 678 C CA . ARG A 1 84 ? 12.386 -2.184 -12.730 1.00 90.38 84 ARG A CA 1
ATOM 679 C C . ARG A 1 84 ? 11.449 -1.286 -13.532 1.00 90.38 84 ARG A C 1
ATOM 681 O O . ARG A 1 84 ? 10.726 -0.474 -12.954 1.00 90.38 84 ARG A O 1
ATOM 688 N N . VAL A 1 85 ? 11.447 -1.417 -14.859 1.00 91.62 85 VAL A N 1
ATOM 689 C CA . VAL A 1 85 ? 10.612 -0.599 -15.749 1.00 91.62 85 VAL A CA 1
ATOM 690 C C . VAL A 1 85 ? 9.123 -0.894 -15.546 1.00 91.62 85 VAL A C 1
ATOM 692 O O . VAL A 1 85 ? 8.326 0.042 -15.468 1.00 91.62 85 VAL A O 1
ATOM 695 N N . LEU A 1 86 ? 8.740 -2.166 -15.419 1.00 92.56 86 LEU A N 1
ATOM 696 C CA . LEU A 1 86 ? 7.345 -2.567 -15.225 1.00 92.56 86 LEU A CA 1
ATOM 697 C C . LEU A 1 86 ? 6.807 -2.091 -13.870 1.00 92.56 86 LEU A C 1
ATOM 699 O O . LEU A 1 86 ? 5.752 -1.460 -13.826 1.00 92.56 86 LEU A O 1
ATOM 703 N N . GLN A 1 87 ? 7.569 -2.287 -12.790 1.00 88.12 87 GLN A N 1
ATOM 704 C CA . GLN A 1 87 ? 7.217 -1.788 -11.457 1.00 88.12 87 GLN A CA 1
ATOM 705 C C . GLN A 1 87 ? 7.150 -0.253 -11.421 1.00 88.12 87 GLN A C 1
ATOM 707 O O . GLN A 1 87 ? 6.281 0.317 -10.763 1.00 88.12 87 GLN A O 1
ATOM 712 N N . ASN A 1 88 ? 8.031 0.447 -12.149 1.00 84.50 88 ASN A N 1
ATOM 713 C CA . ASN A 1 88 ? 7.965 1.906 -12.275 1.00 84.50 88 ASN A CA 1
ATOM 714 C C . ASN A 1 88 ? 6.665 2.367 -12.951 1.00 84.50 88 ASN A C 1
ATOM 716 O O . ASN A 1 88 ? 6.065 3.348 -12.514 1.00 84.50 88 ASN A O 1
ATOM 720 N N . VAL A 1 89 ? 6.225 1.680 -14.010 1.00 86.19 89 VAL A N 1
ATOM 721 C CA . VAL A 1 89 ? 4.970 2.007 -14.704 1.00 86.19 89 VAL A CA 1
ATOM 722 C C . VAL A 1 89 ? 3.759 1.701 -13.834 1.00 86.19 89 VAL A C 1
ATOM 724 O O . VAL A 1 89 ? 2.868 2.541 -13.734 1.00 86.19 89 VAL A O 1
ATOM 727 N N . GLN A 1 90 ? 3.756 0.556 -13.155 1.00 84.44 90 GLN A N 1
ATOM 728 C CA . GLN A 1 90 ? 2.706 0.206 -12.208 1.00 84.44 90 GLN A CA 1
ATOM 729 C C . GLN A 1 90 ? 2.554 1.275 -11.114 1.00 84.44 90 GLN A C 1
ATOM 731 O O . GLN A 1 90 ? 1.460 1.796 -10.902 1.00 84.44 90 GLN A O 1
ATOM 736 N N . ARG A 1 91 ? 3.669 1.667 -10.480 1.00 79.06 91 ARG A N 1
ATOM 737 C CA . ARG A 1 91 ? 3.691 2.719 -9.451 1.00 79.06 91 ARG A CA 1
ATOM 738 C C . ARG A 1 91 ? 3.130 4.046 -9.964 1.00 79.06 91 ARG A C 1
ATOM 740 O O . ARG A 1 91 ? 2.349 4.679 -9.263 1.00 79.06 91 ARG A O 1
ATOM 747 N N . ARG A 1 92 ? 3.478 4.448 -11.193 1.00 79.06 92 ARG A N 1
ATOM 748 C CA . ARG A 1 92 ? 2.946 5.672 -11.823 1.00 79.06 92 ARG A CA 1
ATOM 749 C C . ARG A 1 92 ? 1.444 5.591 -12.095 1.00 79.06 92 ARG A C 1
ATOM 751 O O . ARG A 1 92 ? 0.748 6.576 -11.873 1.00 79.06 92 ARG A O 1
ATOM 758 N N . ASN A 1 93 ? 0.946 4.448 -12.566 1.00 79.50 93 ASN A N 1
ATOM 759 C CA . ASN A 1 93 ? -0.481 4.261 -12.835 1.00 79.50 93 ASN A CA 1
ATOM 760 C C . ASN A 1 93 ? -1.314 4.340 -11.553 1.00 79.50 93 ASN A C 1
ATOM 762 O O . ASN A 1 93 ? -2.319 5.046 -11.539 1.00 79.50 93 ASN A O 1
ATOM 766 N N . ALA A 1 94 ? -0.870 3.671 -10.484 1.00 76.19 94 ALA A N 1
ATOM 767 C CA . ALA A 1 94 ? -1.522 3.740 -9.177 1.00 76.19 94 ALA A CA 1
ATOM 768 C C . ALA A 1 94 ? -1.599 5.191 -8.679 1.00 76.19 94 ALA A C 1
ATOM 770 O O . ALA A 1 94 ? -2.669 5.676 -8.323 1.00 76.19 94 ALA A O 1
ATOM 771 N N . THR A 1 95 ? -0.495 5.938 -8.770 1.00 77.12 95 THR A N 1
ATOM 772 C CA . THR A 1 95 ? -0.481 7.351 -8.369 1.00 77.12 95 THR A CA 1
ATOM 773 C C . THR A 1 95 ? -1.383 8.224 -9.235 1.00 77.12 95 THR A C 1
ATOM 775 O O . THR A 1 95 ? -2.061 9.102 -8.713 1.00 77.12 95 THR A O 1
ATOM 778 N N . LYS A 1 96 ? -1.462 7.971 -10.545 1.00 78.31 96 LYS A N 1
ATOM 779 C CA . LYS A 1 96 ? -2.386 8.699 -11.423 1.00 78.31 96 LYS A CA 1
ATOM 780 C C . LYS A 1 96 ? -3.849 8.465 -11.032 1.00 78.31 96 LYS A C 1
ATOM 782 O O . LYS A 1 96 ? -4.624 9.414 -11.040 1.00 78.31 96 LYS A O 1
ATOM 787 N N . LEU A 1 97 ? -4.209 7.229 -10.679 1.00 76.31 97 LEU A N 1
ATOM 788 C CA . LEU A 1 97 ? -5.552 6.899 -10.199 1.00 76.31 97 LEU A CA 1
ATOM 789 C C . LEU A 1 97 ? -5.859 7.587 -8.866 1.00 76.31 97 LEU A C 1
ATOM 791 O O . LEU A 1 97 ? -6.943 8.146 -8.719 1.00 76.31 97 LEU A O 1
ATOM 795 N N . LEU A 1 98 ? -4.901 7.600 -7.933 1.00 76.12 98 LEU A N 1
ATOM 796 C CA . LEU A 1 98 ? -5.033 8.312 -6.657 1.00 76.12 98 LEU A CA 1
ATOM 797 C C . LEU A 1 98 ? -5.256 9.816 -6.860 1.00 76.12 98 LEU A C 1
ATOM 799 O O . LEU A 1 98 ? -6.138 10.386 -6.234 1.00 76.12 98 LEU A O 1
ATOM 803 N N . LEU A 1 99 ? -4.507 10.446 -7.769 1.00 78.69 99 LEU A N 1
ATOM 804 C CA . LEU A 1 99 ? -4.628 11.880 -8.060 1.00 78.69 99 LEU A CA 1
ATOM 805 C C . LEU A 1 99 ? -5.902 12.248 -8.840 1.00 78.69 99 LEU A C 1
ATOM 807 O O . LEU A 1 99 ? -6.288 13.410 -8.838 1.00 78.69 99 LEU A O 1
ATOM 811 N N . SER A 1 100 ? -6.538 11.294 -9.531 1.00 76.25 100 SER A N 1
ATOM 812 C CA . SER A 1 100 ? -7.774 11.531 -10.300 1.00 76.25 100 SER A CA 1
ATOM 813 C C . SER A 1 100 ? -9.064 11.432 -9.482 1.00 76.25 100 SER A C 1
ATOM 815 O O . SER A 1 100 ? -10.148 11.588 -10.034 1.00 76.25 100 SER A O 1
ATOM 817 N N . ARG A 1 101 ? -8.963 11.100 -8.194 1.00 76.31 101 ARG A N 1
ATOM 818 C CA . ARG A 1 101 ? -10.107 10.933 -7.300 1.00 76.31 101 ARG A CA 1
ATOM 819 C C . ARG A 1 101 ? -10.518 12.286 -6.712 1.00 76.31 101 ARG A C 1
ATOM 821 O O . ARG A 1 101 ? -9.796 12.838 -5.886 1.00 76.31 101 ARG A O 1
ATOM 828 N N . ASP A 1 102 ? -11.675 12.801 -7.131 1.00 62.38 102 ASP A N 1
ATOM 829 C CA . ASP A 1 102 ? -12.193 14.123 -6.725 1.00 62.38 102 ASP A CA 1
ATOM 830 C C . ASP A 1 102 ? -12.482 14.242 -5.214 1.00 62.38 102 ASP A C 1
ATOM 832 O O . ASP A 1 102 ? -12.552 15.344 -4.669 1.00 62.38 102 ASP A O 1
ATOM 836 N N . ASP A 1 103 ? -12.627 13.115 -4.514 1.00 70.19 103 ASP A N 1
ATOM 837 C CA . ASP A 1 103 ? -12.898 13.032 -3.077 1.00 70.19 103 ASP A CA 1
ATOM 838 C C . ASP A 1 103 ? -11.640 13.149 -2.198 1.00 70.19 103 ASP A C 1
ATOM 840 O O . ASP A 1 103 ? -11.754 13.332 -0.985 1.00 70.19 103 ASP A O 1
ATOM 844 N N . GLN A 1 104 ? -10.433 13.086 -2.774 1.00 67.81 104 GLN A N 1
ATOM 845 C CA . GLN A 1 104 ? -9.190 13.074 -1.999 1.00 67.81 104 GLN A CA 1
ATOM 846 C C . GLN A 1 104 ? -8.478 14.426 -2.040 1.00 67.81 104 GLN A C 1
ATOM 848 O O . GLN A 1 104 ? -7.650 14.706 -2.907 1.00 67.81 104 GLN A O 1
ATOM 853 N N . LYS A 1 105 ? -8.760 15.272 -1.044 1.00 83.12 105 LYS A N 1
ATOM 854 C CA . LYS A 1 105 ? -7.943 16.465 -0.788 1.00 83.12 105 LYS A CA 1
ATOM 855 C C . LYS A 1 105 ? -6.629 16.068 -0.099 1.00 83.12 105 LYS A C 1
ATOM 857 O O . LYS A 1 105 ? -6.656 15.218 0.793 1.00 83.12 105 LYS A O 1
ATOM 862 N N . PRO A 1 106 ? -5.487 16.681 -0.463 1.00 88.69 106 PRO A N 1
ATOM 863 C CA . PRO A 1 106 ? -4.240 16.492 0.269 1.00 88.69 106 PRO A CA 1
ATOM 864 C C . PRO A 1 106 ? -4.387 16.836 1.752 1.00 88.69 106 PRO A C 1
ATOM 866 O O . PRO A 1 106 ? -4.947 17.880 2.084 1.00 88.69 106 PRO A O 1
ATOM 869 N N . THR A 1 107 ? -3.825 15.999 2.625 1.00 90.94 107 THR A N 1
ATOM 870 C CA . THR A 1 107 ? -3.729 16.256 4.070 1.00 90.94 107 THR A CA 1
ATOM 871 C C . THR A 1 107 ? -2.836 17.464 4.340 1.00 90.94 107 THR A C 1
ATOM 873 O O . THR A 1 107 ? -3.171 18.334 5.134 1.00 90.94 107 THR A O 1
ATOM 876 N N . ILE A 1 108 ? -1.697 17.528 3.649 1.00 94.31 108 ILE A N 1
ATOM 877 C CA . ILE A 1 108 ? -0.764 18.654 3.683 1.00 94.31 108 ILE A CA 1
ATOM 878 C C . ILE A 1 108 ? -0.038 18.737 2.339 1.00 94.31 108 ILE A C 1
ATOM 880 O O . ILE A 1 108 ? 0.219 17.722 1.685 1.00 94.31 108 ILE A O 1
ATOM 884 N N . GLN A 1 109 ? 0.282 19.952 1.905 1.00 95.56 109 GLN A N 1
ATOM 885 C CA . GLN A 1 109 ? 1.089 20.197 0.716 1.00 95.56 109 GLN A CA 1
ATOM 886 C C . GLN A 1 109 ? 1.897 21.482 0.865 1.00 95.56 109 GLN A C 1
ATOM 888 O O . GLN A 1 109 ? 1.484 22.403 1.567 1.00 95.56 109 GLN A O 1
ATOM 893 N N . GLY A 1 110 ? 3.045 21.554 0.199 1.00 95.25 110 GLY A N 1
ATOM 894 C CA . GLY A 1 110 ? 3.903 22.729 0.277 1.00 95.25 110 GLY A CA 1
ATOM 895 C C . GLY A 1 110 ? 5.272 22.535 -0.357 1.00 95.25 110 GLY A C 1
ATOM 896 O O . GLY A 1 110 ? 5.672 21.427 -0.719 1.00 95.25 110 GLY A O 1
ATOM 897 N N . TRP A 1 111 ? 6.009 23.637 -0.477 1.00 95.62 111 TRP A N 1
ATOM 898 C CA . TRP A 1 111 ? 7.405 23.606 -0.897 1.00 95.62 111 TRP A CA 1
ATOM 899 C C . TRP A 1 111 ? 8.293 23.082 0.229 1.00 95.62 111 TRP A C 1
ATOM 901 O O . TRP A 1 111 ? 8.282 23.621 1.331 1.00 95.62 111 TRP A O 1
ATOM 911 N N . VAL A 1 112 ? 9.100 22.070 -0.081 1.00 94.62 112 VAL A N 1
ATOM 912 C CA . VAL A 1 112 ? 10.036 21.438 0.855 1.00 94.62 112 VAL A CA 1
ATOM 913 C C . VAL A 1 112 ? 11.371 21.212 0.152 1.00 94.62 112 VAL A C 1
ATOM 915 O O . VAL A 1 112 ? 11.405 20.903 -1.044 1.00 94.62 112 VAL A O 1
ATOM 918 N N . THR A 1 113 ? 12.480 21.347 0.875 1.00 94.62 113 THR A N 1
ATOM 919 C CA . THR A 1 113 ? 13.795 20.950 0.364 1.00 94.62 113 THR A CA 1
ATOM 920 C C . THR A 1 113 ? 14.038 19.492 0.723 1.00 94.62 113 THR A C 1
ATOM 922 O O . THR A 1 113 ? 14.339 19.151 1.861 1.00 94.62 113 THR A O 1
ATOM 925 N N . LYS A 1 114 ? 13.888 18.603 -0.257 1.00 93.62 114 LYS A N 1
ATOM 926 C CA . LYS A 1 114 ? 14.125 17.171 -0.081 1.00 93.62 114 LYS A CA 1
ATOM 927 C C . LYS A 1 114 ? 15.603 16.851 -0.283 1.00 93.62 114 LYS A C 1
ATOM 929 O O . LYS A 1 114 ? 16.150 17.161 -1.341 1.00 93.62 114 LYS A O 1
ATOM 934 N N . VAL A 1 115 ? 16.206 16.126 0.653 1.00 91.06 115 VAL A N 1
ATOM 935 C CA . VAL A 1 115 ? 17.562 15.577 0.546 1.00 91.06 115 VAL A CA 1
ATOM 936 C C . VAL A 1 115 ? 17.499 14.054 0.458 1.00 91.06 115 VAL A C 1
ATOM 938 O O . VAL A 1 115 ? 16.840 13.386 1.256 1.00 91.06 115 VAL A O 1
ATOM 941 N N . LYS A 1 116 ? 18.155 13.479 -0.554 1.00 84.12 116 LYS A N 1
ATOM 942 C CA . LYS A 1 116 ? 18.335 12.024 -0.684 1.00 84.12 116 LYS A CA 1
ATOM 943 C C . LYS A 1 116 ? 19.713 11.741 -1.262 1.00 84.12 116 LYS A C 1
ATOM 945 O O . LYS A 1 116 ? 20.064 12.328 -2.282 1.00 84.12 116 LYS A O 1
ATOM 950 N N . ASN A 1 117 ? 20.465 10.844 -0.625 1.00 79.44 117 ASN A N 1
ATOM 951 C CA . ASN A 1 117 ? 21.837 10.495 -1.011 1.00 79.44 117 ASN A CA 1
ATOM 952 C C . ASN A 1 117 ? 22.745 11.737 -1.162 1.00 79.44 117 ASN A C 1
ATOM 954 O O . ASN A 1 117 ? 23.460 11.858 -2.149 1.00 79.44 117 ASN A O 1
ATOM 958 N N . GLY A 1 118 ? 22.637 12.709 -0.249 1.00 76.38 118 GLY A N 1
ATOM 959 C CA . GLY A 1 118 ? 23.416 13.958 -0.292 1.00 76.38 118 GLY A CA 1
ATOM 960 C C . GLY A 1 118 ? 22.931 15.017 -1.294 1.00 76.38 118 GLY A C 1
ATOM 961 O O . GLY A 1 118 ? 23.428 16.137 -1.282 1.00 76.38 118 GLY A O 1
ATOM 962 N N . HIS A 1 119 ? 21.933 14.723 -2.133 1.00 83.06 119 HIS A N 1
ATOM 963 C CA . HIS A 1 119 ? 21.403 15.690 -3.097 1.00 83.06 119 HIS A CA 1
ATOM 964 C C . HIS A 1 119 ? 20.156 16.396 -2.565 1.00 83.06 119 HIS A C 1
ATOM 966 O O . HIS A 1 119 ? 19.095 15.775 -2.438 1.00 83.06 119 HIS A O 1
ATOM 972 N N . ALA A 1 120 ? 20.283 17.697 -2.297 1.00 87.88 120 ALA A N 1
ATOM 973 C CA . ALA A 1 120 ? 19.186 18.575 -1.908 1.00 87.88 120 ALA A CA 1
ATOM 974 C C . ALA A 1 120 ? 18.459 19.147 -3.135 1.00 87.88 120 ALA A C 1
ATOM 976 O O . ALA A 1 120 ? 19.081 19.613 -4.090 1.00 87.88 120 ALA A O 1
ATOM 977 N N . LYS A 1 121 ? 17.123 19.128 -3.117 1.00 91.81 121 LYS A N 1
ATOM 978 C CA . LYS A 1 121 ? 16.287 19.708 -4.171 1.00 91.81 121 LYS A CA 1
ATOM 979 C C . LYS A 1 121 ? 14.990 20.263 -3.596 1.00 91.81 121 LYS A C 1
ATOM 981 O O . LYS A 1 121 ? 14.254 19.545 -2.924 1.00 91.81 121 LYS A O 1
ATOM 986 N N . LYS A 1 122 ? 14.674 21.514 -3.934 1.00 94.19 122 LYS A N 1
ATOM 987 C CA . LYS A 1 122 ? 13.364 22.108 -3.649 1.00 94.19 122 LYS A CA 1
ATOM 988 C C . LYS A 1 122 ? 12.299 21.465 -4.541 1.00 94.19 122 LYS A C 1
ATOM 990 O O . LYS A 1 122 ? 12.455 21.422 -5.764 1.00 94.19 122 LYS A O 1
ATOM 995 N N . CYS A 1 123 ? 11.239 20.946 -3.936 1.00 95.81 123 CYS A N 1
ATOM 996 C CA . CYS A 1 123 ? 10.134 20.287 -4.626 1.00 95.81 123 CYS A CA 1
ATOM 997 C C . CYS A 1 123 ? 8.793 20.611 -3.967 1.00 95.81 123 CYS A C 1
ATOM 999 O O . CYS A 1 123 ? 8.733 20.957 -2.787 1.00 95.81 123 CYS A O 1
ATOM 1001 N N . TRP A 1 124 ? 7.720 20.501 -4.748 1.00 96.50 124 TRP A N 1
ATOM 1002 C CA . TRP A 1 124 ? 6.360 20.583 -4.231 1.00 96.50 124 TRP A CA 1
ATOM 1003 C C . TRP A 1 124 ? 5.967 19.215 -3.682 1.00 96.50 124 TRP A C 1
ATOM 1005 O O . TRP A 1 124 ? 5.882 18.254 -4.445 1.00 96.50 124 TRP A O 1
ATOM 1015 N N . CYS A 1 125 ? 5.780 19.108 -2.373 1.00 96.56 125 CYS A N 1
ATOM 1016 C CA . CYS A 1 125 ? 5.423 17.866 -1.698 1.00 96.56 125 CYS A CA 1
ATOM 1017 C C . CYS A 1 125 ? 3.929 17.844 -1.386 1.00 96.56 125 CYS A C 1
ATOM 1019 O O . CYS A 1 125 ? 3.347 18.873 -1.051 1.00 96.56 125 CYS A O 1
ATOM 1021 N N . VAL A 1 126 ? 3.323 16.665 -1.480 1.00 95.12 126 VAL A N 1
ATOM 1022 C CA . VAL A 1 126 ? 1.896 16.430 -1.249 1.00 95.12 126 VAL A CA 1
ATOM 1023 C C . VAL A 1 126 ? 1.746 15.136 -0.459 1.00 95.12 126 VAL A C 1
ATOM 1025 O O . VAL A 1 126 ? 2.212 14.085 -0.899 1.00 95.12 126 VAL A O 1
ATOM 1028 N N . LEU A 1 127 ? 1.085 15.202 0.694 1.00 93.56 127 LEU A N 1
ATOM 1029 C CA . LEU A 1 127 ? 0.649 14.033 1.448 1.00 93.56 127 LEU A CA 1
ATOM 1030 C C . LEU A 1 127 ? -0.820 13.760 1.132 1.00 93.56 127 LEU A C 1
ATOM 1032 O O . LEU A 1 127 ? -1.687 14.565 1.468 1.00 93.56 127 LEU A O 1
ATOM 1036 N N . LEU A 1 128 ? -1.093 12.637 0.475 1.00 89.81 128 LEU A N 1
ATOM 1037 C CA . LEU A 1 128 ? -2.431 12.230 0.056 1.00 89.81 128 LEU A CA 1
ATOM 1038 C C . LEU A 1 128 ? -2.736 10.837 0.614 1.00 89.81 128 LEU A C 1
ATOM 1040 O O . LEU A 1 128 ? -2.123 9.846 0.206 1.00 89.81 128 LEU A O 1
ATOM 1044 N N . GLY A 1 129 ? -3.649 10.755 1.584 1.00 85.50 129 GLY A N 1
ATOM 1045 C CA . GLY A 1 129 ? -3.865 9.524 2.346 1.00 85.50 129 GLY A CA 1
ATOM 1046 C C . GLY A 1 129 ? -2.562 9.060 3.009 1.00 85.50 129 GLY A C 1
ATOM 1047 O O . GLY A 1 129 ? -1.965 9.795 3.787 1.00 85.50 129 GLY A O 1
ATOM 1048 N N . LYS A 1 130 ? -2.091 7.853 2.666 1.00 86.81 130 LYS A N 1
ATOM 1049 C CA . LYS A 1 130 ? -0.799 7.303 3.131 1.00 86.81 130 LYS A CA 1
ATOM 1050 C C . LYS A 1 130 ? 0.342 7.466 2.118 1.00 86.81 130 LYS A C 1
ATOM 1052 O O . LYS A 1 130 ? 1.407 6.887 2.297 1.00 86.81 130 LYS A O 1
ATOM 1057 N N . MET A 1 131 ? 0.137 8.209 1.033 1.00 90.31 131 MET A N 1
ATOM 1058 C CA . MET A 1 131 ? 1.146 8.409 -0.005 1.00 90.31 131 MET A CA 1
ATOM 1059 C C . MET A 1 131 ? 1.764 9.798 0.110 1.00 90.31 131 MET A C 1
ATOM 1061 O O . MET A 1 131 ? 1.079 10.808 -0.024 1.00 90.31 131 MET A O 1
ATOM 1065 N N . PHE A 1 132 ? 3.079 9.849 0.304 1.00 94.00 132 PHE A N 1
ATOM 1066 C CA . PHE A 1 132 ? 3.859 11.075 0.195 1.00 94.00 132 PHE A CA 1
ATOM 1067 C C . PHE A 1 132 ? 4.440 11.181 -1.218 1.00 94.00 132 PHE A C 1
ATOM 1069 O O . PHE A 1 132 ? 5.219 10.332 -1.659 1.00 94.00 132 PHE A O 1
ATOM 1076 N N . LEU A 1 133 ? 4.040 12.217 -1.945 1.00 93.81 133 LEU A N 1
ATOM 1077 C CA . LEU A 1 133 ? 4.388 12.474 -3.340 1.00 93.81 133 LEU A CA 1
ATOM 1078 C C . LEU A 1 133 ? 5.196 13.767 -3.437 1.00 93.81 133 LEU A C 1
ATOM 1080 O O . LEU A 1 133 ? 4.963 14.702 -2.676 1.00 93.81 133 LEU A O 1
ATOM 1084 N N . TYR A 1 134 ? 6.119 13.850 -4.393 1.00 94.25 134 TYR A N 1
ATOM 1085 C CA . TYR A 1 134 ? 6.836 15.097 -4.662 1.00 94.25 134 TYR A CA 1
ATOM 1086 C C . TYR A 1 134 ? 6.991 15.372 -6.157 1.00 94.25 134 TYR A C 1
ATOM 1088 O O . TYR A 1 134 ? 7.272 14.476 -6.955 1.00 94.25 134 TYR A O 1
ATOM 1096 N N . PHE A 1 135 ? 6.828 16.639 -6.519 1.00 94.38 135 PHE A N 1
ATOM 1097 C CA . PHE A 1 135 ? 6.718 17.158 -7.879 1.00 94.38 135 PHE A CA 1
ATOM 1098 C C . PHE A 1 135 ? 7.732 18.278 -8.109 1.00 94.38 135 PHE A C 1
ATOM 1100 O O . PHE A 1 135 ? 8.302 18.830 -7.161 1.00 94.38 135 PHE A O 1
ATOM 1107 N N . LYS A 1 136 ? 7.975 18.631 -9.374 1.00 93.25 136 LYS A N 1
ATOM 1108 C CA . LYS A 1 136 ? 8.815 19.792 -9.685 1.00 93.25 136 LYS A CA 1
ATOM 1109 C C . LYS A 1 136 ? 8.055 21.091 -9.403 1.00 93.25 136 LYS A C 1
ATOM 1111 O O . LYS A 1 136 ? 8.677 22.052 -8.958 1.00 93.25 136 LYS A O 1
ATOM 1116 N N . ALA A 1 137 ? 6.741 21.095 -9.622 1.00 92.94 137 ALA A N 1
ATOM 1117 C CA . ALA A 1 137 ? 5.862 22.242 -9.427 1.00 92.94 137 ALA A CA 1
ATOM 1118 C C . ALA A 1 137 ? 4.445 21.815 -8.987 1.00 92.94 137 ALA A C 1
ATOM 1120 O O . ALA A 1 137 ? 4.056 20.664 -9.206 1.00 92.94 137 ALA A O 1
ATOM 1121 N N . PRO A 1 138 ? 3.661 22.722 -8.374 1.00 92.06 138 PRO A N 1
ATOM 1122 C CA . PRO A 1 138 ? 2.245 22.485 -8.101 1.00 92.06 138 PRO A CA 1
ATOM 1123 C C . PRO A 1 138 ? 1.449 22.257 -9.398 1.00 92.06 138 PRO A C 1
ATOM 1125 O O . PRO A 1 138 ? 1.765 22.830 -10.439 1.00 92.06 138 PRO A O 1
ATOM 1128 N N . GLY A 1 139 ? 0.408 21.421 -9.330 1.00 84.50 139 GLY A N 1
ATOM 1129 C CA . GLY A 1 139 ? -0.469 21.103 -10.469 1.00 84.50 139 GLY A CA 1
ATOM 1130 C C . GLY A 1 139 ? 0.084 20.066 -11.457 1.00 84.50 139 GLY A C 1
ATOM 1131 O O . GLY A 1 139 ? -0.613 19.677 -12.392 1.00 84.50 139 GLY A O 1
ATOM 1132 N N . GLU A 1 140 ? 1.312 19.578 -11.262 1.00 87.81 140 GLU A N 1
ATOM 1133 C CA . GLU A 1 140 ? 1.850 18.476 -12.059 1.00 87.81 140 GLU A CA 1
ATOM 1134 C C . GLU A 1 140 ? 1.159 17.145 -11.719 1.00 87.81 140 GLU A C 1
ATOM 1136 O O . GLU A 1 140 ? 0.907 16.824 -10.562 1.00 87.81 140 GLU A O 1
ATOM 1141 N N . THR A 1 141 ? 0.899 16.322 -12.738 1.00 80.75 141 THR A N 1
ATOM 1142 C CA . THR A 1 141 ? 0.257 15.001 -12.581 1.00 80.75 141 THR A CA 1
ATOM 1143 C C . THR A 1 141 ? 1.254 13.844 -12.508 1.00 80.75 141 THR A C 1
ATOM 1145 O O . THR A 1 141 ? 0.886 12.720 -12.171 1.00 80.75 141 THR A O 1
ATOM 1148 N N . ASN A 1 142 ? 2.525 14.105 -12.825 1.00 82.44 142 ASN A N 1
ATOM 1149 C CA . ASN A 1 142 ? 3.590 13.109 -12.839 1.00 82.44 142 ASN A CA 1
ATOM 1150 C C . ASN A 1 142 ? 4.578 13.391 -11.700 1.00 82.44 142 ASN A C 1
ATOM 1152 O O . ASN A 1 142 ? 5.413 14.286 -11.840 1.00 82.44 142 ASN A O 1
ATOM 1156 N N . PRO A 1 143 ? 4.527 12.641 -10.590 1.00 88.62 143 PRO A N 1
ATOM 1157 C CA . PRO A 1 143 ? 5.459 12.846 -9.491 1.00 88.62 143 PRO A CA 1
ATOM 1158 C C . PRO A 1 143 ? 6.889 12.475 -9.901 1.00 88.62 143 PRO A C 1
ATOM 1160 O O . PRO A 1 143 ? 7.127 11.505 -10.627 1.00 88.62 143 PRO A O 1
ATOM 1163 N N . LEU A 1 144 ? 7.860 13.219 -9.368 1.00 88.19 144 LEU A N 1
ATOM 1164 C CA . LEU A 1 144 ? 9.284 12.882 -9.446 1.00 88.19 144 LEU A CA 1
ATOM 1165 C C . LEU A 1 144 ? 9.599 11.622 -8.631 1.00 88.19 144 LEU A C 1
ATOM 1167 O O . LEU A 1 144 ? 10.515 10.873 -8.966 1.00 88.19 144 LEU A O 1
ATOM 1171 N N . GLY A 1 145 ? 8.824 11.378 -7.577 1.00 88.38 145 GLY A N 1
ATOM 1172 C CA . GLY A 1 145 ? 8.836 10.130 -6.839 1.00 88.38 145 GLY A CA 1
ATOM 1173 C C . GLY A 1 145 ? 7.763 10.089 -5.762 1.00 88.38 145 GLY A C 1
ATOM 1174 O O . GLY A 1 145 ? 7.018 11.046 -5.552 1.00 88.38 145 GLY A O 1
ATOM 1175 N N . GLN A 1 146 ? 7.684 8.939 -5.104 1.00 90.12 146 GLN A N 1
ATOM 1176 C CA . GLN A 1 146 ? 6.650 8.638 -4.127 1.00 90.12 146 GLN A CA 1
ATOM 1177 C C . GLN A 1 146 ? 7.204 7.786 -2.992 1.00 90.12 146 GLN A C 1
ATOM 1179 O O . GLN A 1 146 ? 8.151 7.016 -3.178 1.00 90.12 146 GLN A O 1
ATOM 1184 N N . ILE A 1 147 ? 6.590 7.917 -1.827 1.00 90.31 147 ILE A N 1
ATOM 1185 C CA . ILE A 1 147 ? 6.869 7.150 -0.624 1.00 90.31 147 ILE A CA 1
ATOM 1186 C C . ILE A 1 147 ? 5.520 6.663 -0.098 1.00 90.31 147 ILE A C 1
ATOM 1188 O O . ILE A 1 147 ? 4.617 7.467 0.122 1.00 90.31 147 ILE A O 1
ATOM 1192 N N . ASN A 1 148 ? 5.374 5.350 0.070 1.00 87.75 148 ASN A N 1
ATOM 1193 C CA . ASN A 1 148 ? 4.279 4.820 0.872 1.00 87.75 148 ASN A CA 1
ATOM 1194 C C . ASN A 1 148 ? 4.669 5.020 2.337 1.00 87.75 148 ASN A C 1
ATOM 1196 O O . ASN A 1 148 ? 5.718 4.535 2.756 1.00 87.75 148 ASN A O 1
ATOM 1200 N N . MET A 1 149 ? 3.868 5.793 3.063 1.00 89.25 149 MET A N 1
ATOM 1201 C CA . MET A 1 149 ? 4.144 6.166 4.445 1.00 89.25 149 MET A CA 1
ATOM 1202 C C . MET A 1 149 ? 3.783 5.072 5.432 1.00 89.25 149 MET A C 1
ATOM 1204 O O . MET A 1 149 ? 4.210 5.170 6.573 1.00 89.25 149 MET A O 1
ATOM 1208 N N . ARG A 1 150 ? 3.023 4.048 5.021 1.00 83.81 150 ARG A N 1
ATOM 1209 C CA . ARG A 1 150 ? 2.672 2.931 5.898 1.00 83.81 150 ARG A CA 1
ATOM 1210 C C . ARG A 1 150 ? 3.947 2.369 6.536 1.00 83.81 150 ARG A C 1
ATOM 1212 O O . ARG A 1 150 ? 4.873 1.997 5.818 1.00 83.81 150 ARG A O 1
ATOM 1219 N N . ASP A 1 151 ? 3.985 2.399 7.865 1.00 78.00 151 ASP A N 1
ATOM 1220 C CA . ASP A 1 151 ? 5.059 1.869 8.713 1.00 78.00 151 ASP A CA 1
ATOM 1221 C C . ASP A 1 151 ? 6.403 2.579 8.560 1.00 78.00 151 ASP A C 1
ATOM 1223 O O . ASP A 1 151 ? 7.423 2.137 9.093 1.00 78.00 151 ASP A O 1
ATOM 1227 N N . ALA A 1 152 ? 6.419 3.709 7.851 1.00 88.00 152 ALA A N 1
ATOM 1228 C CA . ALA A 1 152 ? 7.596 4.543 7.777 1.00 88.00 152 ALA A CA 1
ATOM 1229 C C . ALA A 1 152 ? 7.897 5.104 9.170 1.00 88.00 152 ALA A C 1
ATOM 1231 O O . ALA A 1 152 ? 7.036 5.691 9.831 1.00 88.00 152 ALA A O 1
ATOM 1232 N N . ARG A 1 153 ? 9.147 4.974 9.609 1.00 88.62 153 ARG A N 1
ATOM 1233 C CA . ARG A 1 153 ? 9.591 5.694 10.801 1.00 88.62 153 ARG A CA 1
ATOM 1234 C C . ARG A 1 153 ? 9.780 7.157 10.419 1.00 88.62 153 ARG A C 1
ATOM 1236 O O . ARG A 1 153 ? 10.403 7.447 9.395 1.00 88.62 153 ARG A O 1
ATOM 1243 N N . VAL A 1 154 ? 9.208 8.058 11.205 1.00 91.56 154 VAL A N 1
ATOM 1244 C CA . VAL A 1 154 ? 9.304 9.501 10.987 1.00 91.56 154 VAL A CA 1
ATOM 1245 C C . VAL A 1 154 ? 9.900 10.110 12.241 1.00 91.56 154 VAL A C 1
ATOM 1247 O O . VAL A 1 154 ? 9.376 9.902 13.330 1.00 91.56 154 VAL A O 1
ATOM 1250 N N . GLU A 1 155 ? 11.019 10.806 12.091 1.00 90.12 155 GLU A N 1
ATOM 1251 C CA . GLU A 1 155 ? 11.788 11.346 13.212 1.00 90.12 155 GLU A CA 1
ATOM 1252 C C . GLU A 1 155 ? 12.221 12.776 12.904 1.00 90.12 155 GLU A C 1
ATOM 1254 O O . GLU A 1 155 ? 12.542 13.114 11.761 1.00 90.12 155 GLU A O 1
ATOM 1259 N N . GLU A 1 156 ? 12.250 13.613 13.935 1.00 90.00 156 GLU A N 1
ATOM 1260 C CA . GLU A 1 156 ? 13.035 14.842 13.903 1.00 90.00 156 GLU A CA 1
ATOM 1261 C C . GLU A 1 156 ? 14.515 14.461 13.981 1.00 90.00 156 GLU A C 1
ATOM 1263 O O . GLU A 1 156 ? 14.902 13.615 14.788 1.00 90.00 156 GLU A O 1
ATOM 1268 N N . VAL A 1 157 ? 15.339 15.046 13.113 1.00 85.44 157 VAL A N 1
ATOM 1269 C CA . VAL A 1 157 ? 16.785 14.818 13.143 1.00 85.44 157 VAL A CA 1
ATOM 1270 C C . VAL A 1 157 ? 17.452 16.061 13.693 1.00 85.44 157 VAL A C 1
ATOM 1272 O O . VAL A 1 157 ? 17.530 17.082 13.015 1.00 85.44 157 VAL A O 1
ATOM 1275 N N . GLU A 1 158 ? 17.970 15.955 14.911 1.00 70.50 158 GLU A N 1
ATOM 1276 C CA . GLU A 1 158 ? 18.935 16.916 15.426 1.00 70.50 158 GLU A CA 1
ATOM 1277 C C . GLU A 1 158 ? 20.306 16.570 14.833 1.00 70.50 158 GLU A C 1
ATOM 1279 O O . GLU A 1 158 ? 20.794 15.449 14.986 1.00 70.50 158 GLU A O 1
ATOM 1284 N N . HIS A 1 159 ? 20.934 17.500 14.109 1.00 62.47 159 HIS A N 1
ATOM 1285 C CA . HIS A 1 159 ? 22.335 17.305 13.746 1.00 62.47 159 HIS A CA 1
ATOM 1286 C C . HIS A 1 159 ? 23.181 17.413 15.014 1.00 62.47 159 HIS A C 1
ATOM 1288 O O . HIS A 1 159 ? 23.280 18.489 15.603 1.00 62.47 159 HIS A O 1
ATOM 1294 N N . VAL A 1 160 ? 23.824 16.313 15.400 1.00 45.84 160 VAL A N 1
ATOM 1295 C CA . VAL A 1 160 ? 24.968 16.363 16.309 1.00 45.84 160 VAL A CA 1
ATOM 1296 C C . VAL A 1 160 ? 26.133 16.908 15.485 1.00 45.84 160 VAL A C 1
ATOM 1298 O O . VAL A 1 160 ? 26.517 16.329 14.469 1.00 45.84 160 VAL A O 1
ATOM 1301 N N . SER A 1 161 ? 26.609 18.097 15.837 1.00 44.69 161 SER A N 1
ATOM 1302 C CA . SER A 1 161 ? 27.818 18.667 15.249 1.00 44.69 161 SER A CA 1
ATOM 1303 C C . SER A 1 161 ? 29.012 17.903 15.812 1.00 44.69 161 SER A C 1
ATOM 1305 O O . SER A 1 161 ? 29.359 18.113 16.968 1.00 44.69 161 SER A O 1
ATOM 1307 N N . ASP A 1 162 ? 29.659 17.051 15.017 1.00 43.75 162 ASP A N 1
ATOM 1308 C CA . ASP A 1 162 ? 30.888 16.330 15.410 1.00 43.75 162 ASP A CA 1
ATOM 1309 C C . ASP A 1 162 ? 32.140 17.242 15.437 1.00 43.75 162 ASP A C 1
ATOM 1311 O O . ASP A 1 162 ? 33.253 16.811 15.141 1.00 43.75 162 ASP A O 1
ATOM 1315 N N . SER A 1 163 ? 31.974 18.529 15.753 1.00 44.12 163 SER A N 1
ATOM 1316 C CA . SER A 1 163 ? 33.063 19.507 15.790 1.00 44.12 163 SER A CA 1
ATOM 1317 C C . SER A 1 163 ? 33.116 20.177 17.161 1.00 44.12 163 SER A C 1
ATOM 1319 O O . SER A 1 163 ? 32.246 20.993 17.471 1.00 44.12 163 SER A O 1
ATOM 1321 N N . ASP A 1 164 ? 34.149 19.838 17.947 1.00 46.06 164 ASP A N 1
ATOM 1322 C CA . ASP A 1 164 ? 34.602 20.494 19.191 1.00 46.06 164 ASP A CA 1
ATOM 1323 C C . ASP A 1 164 ? 35.081 21.937 18.921 1.00 46.06 164 ASP A C 1
ATOM 1325 O O . ASP A 1 164 ? 36.214 22.326 19.206 1.00 46.06 164 ASP A O 1
ATOM 1329 N N . SER A 1 165 ? 34.229 22.757 18.316 1.00 45.03 165 SER A N 1
ATOM 1330 C CA . SER A 1 165 ? 34.493 24.171 18.077 1.00 45.03 165 SER A CA 1
ATOM 1331 C C . SER A 1 165 ? 33.437 24.991 18.802 1.00 45.03 165 SER A C 1
ATOM 1333 O O . SER A 1 165 ? 32.304 25.113 18.336 1.00 45.03 165 SER A O 1
ATOM 1335 N N . GLU A 1 166 ? 33.823 25.539 19.958 1.00 52.00 166 GLU A N 1
ATOM 1336 C CA . GLU A 1 166 ? 33.080 26.565 20.692 1.00 52.00 166 GLU A CA 1
ATOM 1337 C C . GLU A 1 166 ? 33.012 27.867 19.879 1.00 52.00 166 GLU A C 1
ATOM 1339 O O . GLU A 1 166 ? 33.660 28.856 20.207 1.00 52.00 166 GLU A O 1
ATOM 1344 N N . GLU A 1 167 ? 32.233 27.905 18.801 1.00 42.34 167 GLU A N 1
ATOM 1345 C CA . GLU A 1 167 ? 31.986 29.149 18.078 1.00 42.34 167 GLU A CA 1
ATOM 1346 C C . GLU A 1 167 ? 30.522 29.241 17.641 1.00 42.34 167 GLU A C 1
ATOM 1348 O O . GLU A 1 167 ? 30.060 28.469 16.813 1.00 42.34 167 GLU A O 1
ATOM 1353 N N . ARG A 1 168 ? 29.830 30.215 18.257 1.00 50.66 168 ARG A N 1
ATOM 1354 C CA . ARG A 1 168 ? 28.702 31.036 17.766 1.00 50.66 168 ARG A CA 1
ATOM 1355 C C . ARG A 1 168 ? 27.636 30.311 16.932 1.00 50.66 168 ARG A C 1
ATOM 1357 O O . ARG A 1 168 ? 27.916 29.867 15.832 1.00 50.66 168 ARG A O 1
ATOM 1364 N N . GLU A 1 169 ? 26.385 30.336 17.410 1.00 45.06 169 GLU A N 1
ATOM 1365 C CA . GLU A 1 169 ? 25.185 29.858 16.697 1.00 45.06 169 GLU A CA 1
ATOM 1366 C C . GLU A 1 169 ? 25.195 30.243 15.200 1.00 45.06 169 GLU A C 1
ATOM 1368 O O . GLU A 1 169 ? 24.847 31.361 14.816 1.00 45.06 169 GLU A O 1
ATOM 1373 N N . ASP A 1 170 ? 25.618 29.308 14.346 1.00 49.38 170 ASP A N 1
ATOM 1374 C CA . ASP A 1 170 ? 25.666 29.478 12.896 1.00 49.38 170 ASP A CA 1
ATOM 1375 C C . ASP A 1 170 ? 24.239 29.288 12.333 1.00 49.38 170 ASP A C 1
ATOM 1377 O O . ASP A 1 170 ? 23.568 28.310 12.688 1.00 49.38 170 ASP A O 1
ATOM 1381 N N . PRO A 1 171 ? 23.716 30.163 11.450 1.00 50.06 171 PRO A N 1
ATOM 1382 C CA . PRO A 1 171 ? 22.437 29.945 10.763 1.00 50.06 171 PRO A CA 1
ATOM 1383 C C . PRO A 1 171 ? 22.300 28.572 10.072 1.00 50.06 171 PRO A C 1
ATOM 1385 O O . PRO A 1 171 ? 21.175 28.123 9.834 1.00 50.06 171 PRO A O 1
ATOM 1388 N N . THR A 1 172 ? 23.401 27.864 9.7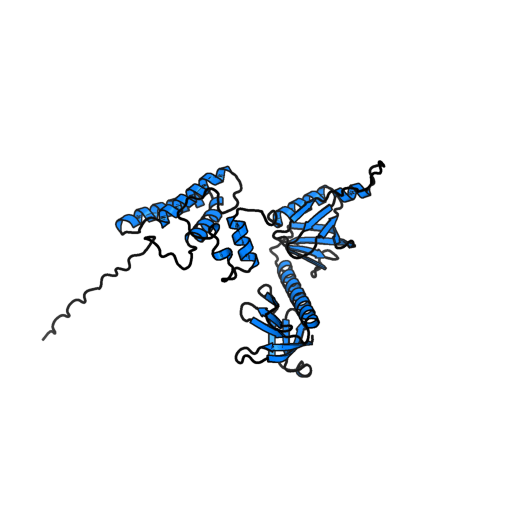92 1.00 48.44 172 THR A N 1
ATOM 1389 C CA . THR A 1 172 ? 23.379 26.467 9.319 1.00 48.44 172 THR A CA 1
ATOM 1390 C C . THR A 1 172 ? 22.899 25.466 10.389 1.00 48.44 172 THR A C 1
ATOM 1392 O O . THR A 1 172 ? 22.130 24.557 10.066 1.00 48.44 172 THR A O 1
ATOM 1395 N N . GLN A 1 173 ? 23.224 25.670 11.673 1.00 49.75 173 GLN A N 1
ATOM 1396 C CA . GLN A 1 173 ? 22.709 24.870 12.799 1.00 49.75 173 GLN A CA 1
ATOM 1397 C C . GLN A 1 173 ? 21.209 25.111 13.041 1.00 49.75 173 GLN A C 1
ATOM 1399 O O . GLN A 1 173 ? 20.493 24.226 13.512 1.00 49.75 173 GLN A O 1
ATOM 1404 N N . SER A 1 174 ? 20.696 26.288 12.666 1.00 53.22 174 SER A N 1
ATOM 1405 C CA . SER A 1 174 ? 19.260 26.594 12.721 1.00 53.22 174 SER A CA 1
ATOM 1406 C C . SER A 1 174 ? 18.450 25.756 11.720 1.00 53.22 174 SER A C 1
ATOM 1408 O O . SER A 1 174 ? 17.366 25.278 12.047 1.00 53.22 174 SER A O 1
ATOM 1410 N N . GLN A 1 175 ? 19.000 25.485 10.527 1.00 54.53 175 GLN A N 1
ATOM 1411 C CA . GLN A 1 175 ? 18.350 24.639 9.514 1.00 54.53 175 GLN A CA 1
ATOM 1412 C C . GLN A 1 175 ? 18.342 23.151 9.886 1.00 54.53 175 GLN A C 1
ATOM 1414 O O . GLN A 1 175 ? 17.415 22.435 9.508 1.00 54.53 175 GLN A O 1
ATOM 1419 N N . ALA A 1 176 ? 19.327 22.685 10.660 1.00 55.31 176 ALA A N 1
ATOM 1420 C CA . ALA A 1 176 ? 19.365 21.310 11.153 1.00 55.31 176 ALA A CA 1
ATOM 1421 C C . ALA A 1 176 ? 18.124 20.963 11.984 1.00 55.31 176 ALA A C 1
ATOM 1423 O O . ALA A 1 176 ? 17.481 19.947 11.734 1.00 55.31 176 ALA A O 1
ATOM 1424 N N . ARG A 1 177 ? 17.712 21.872 12.878 1.00 63.00 177 ARG A N 1
ATOM 1425 C CA . ARG A 1 177 ? 16.483 21.745 13.680 1.00 63.00 177 ARG A CA 1
ATOM 1426 C C . ARG A 1 177 ? 15.203 21.794 12.848 1.00 63.00 177 ARG A C 1
ATOM 1428 O O . ARG A 1 177 ? 14.124 21.601 13.389 1.00 63.00 177 ARG A O 1
ATOM 1435 N N . LEU A 1 178 ? 15.283 22.052 11.546 1.00 85.19 178 LEU A N 1
ATOM 1436 C CA . LEU A 1 178 ? 14.142 22.086 10.633 1.00 85.19 178 LEU A CA 1
ATOM 1437 C C . LEU A 1 178 ? 14.071 20.842 9.741 1.00 85.19 178 LEU A C 1
ATOM 1439 O O . LEU A 1 178 ? 13.437 20.885 8.686 1.00 85.19 178 LEU A O 1
ATOM 1443 N N . THR A 1 179 ? 14.707 19.739 10.157 1.00 91.50 179 THR A N 1
ATOM 1444 C CA . THR A 1 179 ? 14.791 18.506 9.369 1.00 91.50 179 THR A CA 1
ATOM 1445 C C . THR A 1 179 ? 13.899 17.390 9.911 1.00 91.50 179 THR A C 1
ATOM 1447 O O . THR A 1 179 ? 14.020 16.974 11.060 1.00 91.50 179 THR A O 1
ATOM 1450 N N . VAL A 1 180 ? 13.043 16.846 9.043 1.00 93.62 180 VAL A N 1
ATOM 1451 C CA . VAL A 1 180 ? 12.264 15.622 9.289 1.00 93.62 180 VAL A CA 1
ATOM 1452 C C . VAL A 1 180 ? 12.826 14.494 8.430 1.00 93.62 180 VAL A C 1
ATOM 1454 O O . VAL A 1 180 ? 12.926 14.631 7.208 1.00 93.62 180 VAL A O 1
ATOM 1457 N N . ALA A 1 181 ? 13.174 13.364 9.038 1.00 93.38 181 ALA A N 1
ATOM 1458 C CA . ALA A 1 181 ? 13.572 12.156 8.329 1.00 93.38 181 ALA A CA 1
ATOM 1459 C C . ALA A 1 181 ? 12.404 11.185 8.193 1.00 93.38 181 ALA A C 1
ATOM 1461 O O . ALA A 1 181 ? 11.689 10.900 9.148 1.00 93.38 181 ALA A O 1
ATOM 1462 N N . ILE A 1 182 ? 12.253 10.640 6.990 1.00 94.00 182 ILE A N 1
ATOM 1463 C CA . ILE A 1 182 ? 11.344 9.542 6.683 1.00 94.00 182 ILE A CA 1
ATOM 1464 C C . ILE A 1 182 ? 12.202 8.320 6.360 1.00 94.00 182 ILE A C 1
ATOM 1466 O O . ILE A 1 182 ? 13.017 8.367 5.432 1.00 94.00 182 ILE A O 1
ATOM 1470 N N . TYR A 1 183 ? 11.974 7.220 7.076 1.00 91.56 183 TYR A N 1
ATOM 1471 C CA . TYR A 1 183 ? 12.601 5.913 6.869 1.00 91.56 183 TYR A CA 1
ATOM 1472 C C . TYR A 1 183 ? 11.542 4.898 6.413 1.00 91.56 183 TYR A C 1
ATOM 1474 O O . TYR A 1 183 ? 10.881 4.272 7.243 1.00 91.56 183 TYR A O 1
ATOM 1482 N N . PRO A 1 184 ? 11.323 4.739 5.097 1.00 87.56 184 PRO A N 1
ATOM 1483 C CA . PRO A 1 184 ? 10.350 3.782 4.580 1.00 87.56 184 PRO A CA 1
ATOM 1484 C C . PRO A 1 184 ? 10.892 2.348 4.643 1.00 87.56 184 PRO A C 1
ATOM 1486 O O . PRO A 1 184 ? 12.084 2.131 4.443 1.00 87.56 184 PRO A O 1
ATOM 1489 N N . ALA A 1 185 ? 10.013 1.354 4.788 1.00 75.31 185 ALA A N 1
ATOM 1490 C CA . ALA A 1 185 ? 10.408 -0.055 4.935 1.00 75.31 185 ALA A CA 1
ATOM 1491 C C . ALA A 1 185 ? 11.216 -0.634 3.750 1.00 75.31 185 ALA A C 1
ATOM 1493 O O . ALA A 1 185 ? 12.023 -1.545 3.925 1.00 75.31 185 ALA A O 1
ATOM 1494 N N . HIS A 1 186 ? 11.013 -0.117 2.532 1.00 74.19 186 HIS A N 1
ATOM 1495 C CA . HIS A 1 186 ? 11.572 -0.696 1.298 1.00 74.19 186 HIS A CA 1
ATOM 1496 C C . HIS A 1 186 ? 12.418 0.281 0.464 1.00 74.19 186 HIS A C 1
ATOM 1498 O O . HIS A 1 186 ? 12.637 0.058 -0.728 1.00 74.19 186 HIS A O 1
ATOM 1504 N N . GLN A 1 187 ? 12.875 1.395 1.043 1.00 81.00 187 GLN A N 1
ATOM 1505 C CA . GLN A 1 187 ? 13.817 2.305 0.381 1.00 81.00 187 GLN A CA 1
ATOM 1506 C C . GLN A 1 187 ? 14.652 3.085 1.399 1.00 81.00 187 GLN A C 1
ATOM 1508 O O . GLN A 1 187 ? 14.245 3.256 2.540 1.00 81.00 187 GLN A O 1
ATOM 1513 N N . GLY A 1 188 ? 15.806 3.598 0.965 1.00 84.25 188 GLY A N 1
ATOM 1514 C CA . GLY A 1 188 ? 16.667 4.422 1.816 1.00 84.25 188 GLY A CA 1
ATOM 1515 C C . GLY A 1 188 ? 15.988 5.706 2.326 1.00 84.25 188 GLY A C 1
ATOM 1516 O O . GLY A 1 188 ? 15.000 6.162 1.727 1.00 84.25 188 GLY A O 1
ATOM 1517 N N . PRO A 1 189 ? 16.542 6.305 3.396 1.00 91.62 189 PRO A N 1
ATOM 1518 C CA . PRO A 1 189 ? 15.954 7.456 4.065 1.00 91.62 189 PRO A CA 1
ATOM 1519 C C . PRO A 1 189 ? 15.798 8.656 3.133 1.00 91.62 189 PRO A C 1
ATOM 1521 O O . PRO A 1 189 ? 16.538 8.848 2.162 1.00 91.62 189 PRO A O 1
ATOM 1524 N N . THR A 1 190 ? 14.793 9.472 3.428 1.00 93.50 190 THR A N 1
ATOM 1525 C CA . THR A 1 190 ? 14.561 10.759 2.777 1.00 93.50 190 THR A CA 1
ATOM 1526 C C . THR A 1 190 ? 14.439 11.826 3.848 1.00 93.50 190 THR A C 1
ATOM 1528 O O . THR A 1 190 ? 13.612 11.698 4.742 1.00 93.50 190 THR A O 1
ATOM 1531 N N . TYR A 1 191 ? 15.231 12.884 3.723 1.00 93.94 191 TYR A N 1
ATOM 1532 C CA . TYR A 1 191 ? 15.221 14.002 4.657 1.00 93.94 191 TYR A CA 1
ATOM 1533 C C . TYR A 1 191 ? 14.485 15.178 4.029 1.00 93.94 191 TYR A C 1
ATOM 1535 O O . TYR A 1 191 ? 14.617 15.443 2.830 1.00 93.94 191 TYR A O 1
ATOM 1543 N N . LEU A 1 192 ? 13.694 15.866 4.833 1.00 94.94 192 LEU A N 1
ATOM 1544 C CA . LEU A 1 192 ? 12.923 17.036 4.462 1.00 94.94 192 LEU A CA 1
ATOM 1545 C C . LEU A 1 192 ? 13.436 18.201 5.294 1.00 94.94 192 LEU A C 1
ATOM 1547 O O . LEU A 1 192 ? 13.311 18.158 6.508 1.00 94.94 192 LEU A O 1
ATOM 1551 N N . ILE A 1 193 ? 13.990 19.222 4.648 1.00 92.50 193 ILE A N 1
ATOM 1552 C CA . ILE A 1 193 ? 14.382 20.480 5.284 1.00 92.50 193 ILE A CA 1
ATOM 1553 C C . ILE A 1 193 ? 13.248 21.483 5.058 1.00 92.50 193 ILE A C 1
ATOM 1555 O O . ILE A 1 193 ? 12.854 21.749 3.911 1.00 92.50 193 ILE A O 1
ATOM 1559 N N . LEU A 1 194 ? 12.704 22.001 6.157 1.00 93.19 194 LEU A N 1
ATOM 1560 C CA . LEU A 1 194 ? 11.545 22.887 6.195 1.00 93.19 194 LEU A CA 1
ATOM 1561 C C . LEU A 1 194 ? 11.973 24.344 6.439 1.00 93.19 194 LEU A C 1
ATOM 1563 O O . LEU A 1 194 ? 13.027 24.588 7.020 1.00 93.19 194 LEU A O 1
ATOM 1567 N N . PRO A 1 195 ? 11.186 25.332 5.972 1.00 86.31 195 PRO A N 1
ATOM 1568 C CA . PRO A 1 195 ? 11.559 26.744 6.070 1.00 86.31 195 PRO A CA 1
ATOM 1569 C C . PRO A 1 195 ? 11.419 27.322 7.485 1.00 86.31 195 PRO A C 1
ATOM 1571 O O . PRO A 1 195 ? 12.031 28.344 7.777 1.00 86.31 195 PRO A O 1
ATOM 1574 N N . GLY A 1 196 ? 10.626 26.689 8.352 1.00 86.88 196 GLY A N 1
ATOM 1575 C CA . GLY A 1 196 ? 10.349 27.174 9.696 1.00 86.88 196 GLY A CA 1
ATOM 1576 C C . GLY A 1 196 ? 9.887 26.066 10.635 1.00 86.88 196 GLY A C 1
ATOM 1577 O O . GLY A 1 196 ? 9.515 24.965 10.213 1.00 86.88 196 GLY A O 1
ATOM 1578 N N . LYS A 1 197 ? 9.945 26.364 11.938 1.00 86.44 197 LYS A N 1
ATOM 1579 C CA . LYS A 1 197 ? 9.574 25.432 13.012 1.00 86.44 197 LYS A CA 1
ATOM 1580 C C . LYS A 1 197 ? 8.113 25.000 12.899 1.00 86.44 197 LYS A C 1
ATOM 1582 O O . LYS A 1 197 ? 7.816 23.820 13.034 1.00 86.44 197 LYS A O 1
ATOM 1587 N N . GLN A 1 198 ? 7.217 25.937 12.595 1.00 87.19 198 GLN A N 1
ATOM 1588 C CA . GLN A 1 198 ? 5.794 25.647 12.451 1.00 87.19 198 GLN A CA 1
ATOM 1589 C C . GLN A 1 198 ? 5.527 24.689 11.283 1.00 87.19 198 GLN A C 1
ATOM 1591 O O . GLN A 1 198 ? 4.777 23.727 11.437 1.00 87.19 198 GLN A O 1
ATOM 1596 N N . GLU A 1 199 ? 6.160 24.906 10.127 1.00 91.12 199 GLU A N 1
ATOM 1597 C CA . GLU A 1 199 ? 6.032 24.009 8.978 1.00 91.12 199 GLU A CA 1
ATOM 1598 C C . GLU A 1 199 ? 6.616 22.632 9.280 1.00 91.12 199 GLU A C 1
ATOM 1600 O O . GLU A 1 199 ? 5.994 21.627 8.943 1.00 91.12 199 GLU A O 1
ATOM 1605 N N . ARG A 1 200 ? 7.782 22.578 9.932 1.00 92.00 200 ARG A N 1
ATOM 1606 C CA . ARG A 1 200 ? 8.388 21.330 10.408 1.00 92.00 200 ARG A CA 1
ATOM 1607 C C . ARG A 1 200 ? 7.440 20.560 11.314 1.00 92.00 200 ARG A C 1
ATOM 1609 O O . ARG A 1 200 ? 7.182 19.397 11.025 1.00 92.00 200 ARG A O 1
ATOM 1616 N N . ASP A 1 201 ? 6.915 21.195 12.357 1.00 88.19 201 ASP A N 1
ATOM 1617 C CA . ASP A 1 201 ? 6.029 20.551 13.332 1.00 88.19 201 ASP A CA 1
ATOM 1618 C C . ASP A 1 201 ? 4.756 20.033 12.658 1.00 88.19 201 ASP A C 1
ATOM 1620 O O . ASP A 1 201 ? 4.329 18.906 12.904 1.00 88.19 201 ASP A O 1
ATOM 1624 N N . ASN A 1 202 ? 4.202 20.816 11.729 1.00 91.00 202 ASN A N 1
ATOM 1625 C CA . ASN A 1 202 ? 3.023 20.432 10.963 1.00 91.00 202 ASN A CA 1
ATOM 1626 C C . ASN A 1 202 ? 3.293 19.228 10.037 1.00 91.00 202 ASN A C 1
ATOM 1628 O O . ASN A 1 202 ? 2.527 18.262 10.013 1.00 91.00 202 ASN A O 1
ATOM 1632 N N . TRP A 1 203 ? 4.411 19.243 9.299 1.00 94.69 203 TRP A N 1
ATOM 1633 C CA . TRP A 1 203 ? 4.821 18.109 8.465 1.00 94.69 203 TRP A CA 1
ATOM 1634 C C . TRP A 1 203 ? 5.122 16.867 9.305 1.00 94.69 203 TRP A C 1
ATOM 1636 O O . TRP A 1 203 ? 4.636 15.790 8.967 1.00 94.69 203 TRP A O 1
ATOM 1646 N N . LEU A 1 204 ? 5.876 17.004 10.398 1.00 91.94 204 LEU A N 1
ATOM 1647 C CA . LEU A 1 204 ? 6.211 15.911 11.311 1.00 91.94 204 LEU A CA 1
ATOM 1648 C C . LEU A 1 204 ? 4.946 15.263 11.878 1.00 91.94 204 LEU A C 1
ATOM 1650 O O . LEU A 1 204 ? 4.796 14.047 11.781 1.00 91.94 204 LEU A O 1
ATOM 1654 N N . TYR A 1 205 ? 4.011 16.065 12.394 1.00 87.94 205 TYR A N 1
ATOM 1655 C CA . TYR A 1 205 ? 2.738 15.580 12.924 1.00 87.94 205 TYR A CA 1
ATOM 1656 C C . TYR A 1 205 ? 1.976 14.748 11.889 1.00 87.94 205 TYR A C 1
ATOM 1658 O O . TYR A 1 205 ? 1.667 13.579 12.129 1.00 87.94 205 TYR A O 1
ATOM 1666 N N . HIS A 1 206 ? 1.717 15.313 10.706 1.00 89.00 206 HIS A N 1
ATOM 1667 C CA . HIS A 1 206 ? 0.928 14.621 9.690 1.00 89.00 206 HIS A CA 1
ATOM 1668 C C . HIS A 1 206 ? 1.623 13.371 9.146 1.00 89.00 206 HIS A C 1
ATOM 1670 O O . HIS A 1 206 ? 0.955 12.360 8.934 1.00 89.00 206 HIS A O 1
ATOM 1676 N N . LEU A 1 207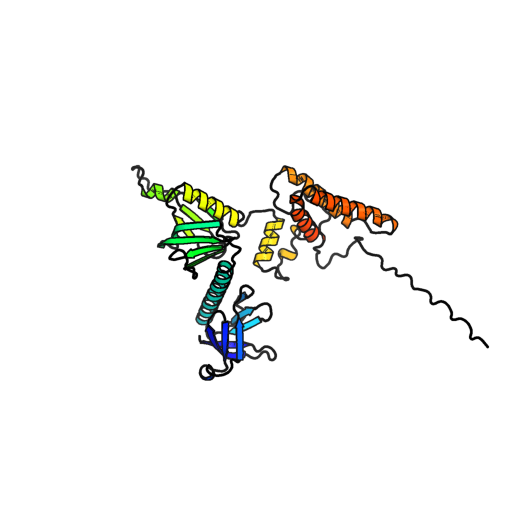 ? 2.945 13.410 8.946 1.00 93.00 207 LEU A N 1
ATOM 1677 C CA . LEU A 1 207 ? 3.719 12.256 8.486 1.00 93.00 207 LEU A CA 1
ATOM 1678 C C . LEU A 1 207 ? 3.706 11.118 9.514 1.00 93.00 207 LEU A C 1
ATOM 1680 O O . LEU A 1 207 ? 3.516 9.968 9.120 1.00 93.00 207 LEU A O 1
ATOM 1684 N N . THR A 1 208 ? 3.839 11.434 10.803 1.00 87.00 208 THR A N 1
ATOM 1685 C CA . THR A 1 208 ? 3.762 10.460 11.905 1.00 87.00 208 THR A CA 1
ATOM 1686 C C . THR A 1 208 ? 2.368 9.845 12.023 1.00 87.00 208 THR A C 1
ATOM 1688 O O . THR A 1 208 ? 2.232 8.631 12.166 1.00 87.00 208 THR A O 1
ATOM 1691 N N . VAL A 1 209 ? 1.311 10.656 11.900 1.00 84.00 209 VAL A N 1
ATOM 1692 C CA . VAL A 1 209 ? -0.077 10.165 11.946 1.00 84.00 209 VAL A CA 1
ATOM 1693 C C . VAL A 1 209 ? -0.343 9.172 10.815 1.00 84.00 209 VAL A C 1
ATOM 1695 O O . VAL A 1 209 ? -0.875 8.088 11.052 1.00 84.00 209 VAL A O 1
ATOM 1698 N N . VAL A 1 210 ? 0.044 9.498 9.576 1.00 87.06 210 VAL A N 1
ATOM 1699 C CA . VAL A 1 210 ? -0.234 8.606 8.437 1.00 87.06 210 VAL A CA 1
ATOM 1700 C C . VAL A 1 210 ? 0.690 7.393 8.379 1.00 87.06 210 VAL A C 1
ATOM 1702 O O . VAL A 1 210 ? 0.342 6.407 7.717 1.00 87.06 210 VAL A O 1
ATOM 1705 N N . SER A 1 211 ? 1.847 7.449 9.048 1.00 85.38 211 SER A N 1
ATOM 1706 C CA . SER A 1 211 ? 2.762 6.315 9.117 1.00 85.38 211 SER A CA 1
ATOM 1707 C C . SER A 1 211 ? 2.338 5.242 10.107 1.00 85.38 211 SER A C 1
ATOM 1709 O O . SER A 1 211 ? 2.807 4.111 10.010 1.00 85.38 211 SER A O 1
ATOM 1711 N N . GLY A 1 212 ? 1.391 5.562 10.993 1.00 73.81 212 GLY A N 1
ATOM 1712 C CA . GLY A 1 212 ? 0.811 4.602 11.922 1.00 73.81 212 GLY A CA 1
ATOM 1713 C C . GLY A 1 212 ? 1.731 4.230 13.081 1.00 73.81 212 GLY A C 1
ATOM 1714 O O . GLY A 1 212 ? 1.479 3.209 13.694 1.00 73.81 212 GLY A O 1
ATOM 1715 N N . GLY A 1 213 ? 2.767 5.026 13.389 1.00 63.06 213 GLY A N 1
ATOM 1716 C CA . GLY A 1 213 ? 3.629 4.834 14.569 1.00 63.06 213 GLY A CA 1
ATOM 1717 C C . GLY A 1 213 ? 4.831 3.891 14.384 1.00 63.06 213 GLY A C 1
ATOM 1718 O O . GLY A 1 213 ? 5.532 3.600 15.352 1.00 63.06 213 GLY A O 1
ATOM 1719 N N . GLY A 1 214 ? 5.111 3.446 13.154 1.00 58.78 214 GLY A N 1
ATOM 1720 C CA . GLY A 1 214 ? 6.262 2.594 12.830 1.00 58.78 214 GLY A CA 1
ATOM 1721 C C . GLY A 1 214 ? 6.008 1.087 13.014 1.00 58.78 214 GLY A C 1
ATOM 1722 O O . GLY A 1 214 ? 4.907 0.680 13.371 1.00 58.78 214 GLY A O 1
ATOM 1723 N N . PRO A 1 215 ? 7.022 0.230 12.785 1.00 55.38 215 PRO A N 1
ATOM 1724 C CA . PRO A 1 215 ? 6.855 -1.230 12.684 1.00 55.38 215 PRO A CA 1
ATOM 1725 C C . PRO A 1 215 ? 6.444 -1.941 13.987 1.00 55.38 215 PRO A C 1
ATOM 1727 O O . PRO A 1 215 ? 6.110 -3.123 13.955 1.00 55.38 215 PRO A O 1
ATOM 1730 N N . ASN A 1 216 ? 6.474 -1.238 15.124 1.00 59.12 216 ASN A N 1
ATOM 1731 C CA . ASN A 1 216 ? 6.083 -1.758 16.439 1.00 59.12 216 ASN A CA 1
ATOM 1732 C C . ASN A 1 216 ? 4.820 -1.081 16.992 1.00 59.12 216 ASN A C 1
ATOM 1734 O O . ASN A 1 216 ? 4.512 -1.237 18.174 1.00 59.12 216 ASN A O 1
ATOM 1738 N N . ALA A 1 217 ? 4.123 -0.285 16.185 1.00 68.31 217 ALA A N 1
ATOM 1739 C CA . ALA A 1 217 ? 2.890 0.340 16.619 1.00 68.31 217 ALA A CA 1
ATOM 1740 C C . ALA A 1 217 ? 1.722 -0.650 16.609 1.00 68.31 217 ALA A C 1
ATOM 1742 O O . ALA A 1 217 ? 1.673 -1.593 15.820 1.00 68.31 217 ALA A O 1
ATOM 1743 N N . GLY A 1 218 ? 0.783 -0.412 17.518 1.00 77.19 218 GLY A N 1
ATOM 1744 C CA . GLY A 1 218 ? -0.372 -1.271 17.731 1.00 77.19 218 GLY A CA 1
ATOM 1745 C C . GLY A 1 218 ? -0.087 -2.502 18.583 1.00 77.19 218 GLY A C 1
ATOM 1746 O O . GLY A 1 218 ? 1.027 -2.729 19.064 1.00 77.19 218 GLY A O 1
ATOM 1747 N N . THR A 1 219 ? -1.129 -3.295 18.813 1.00 89.19 219 THR A N 1
ATOM 1748 C CA . THR A 1 219 ? -1.044 -4.507 19.635 1.00 89.19 219 THR A CA 1
ATOM 1749 C C . THR A 1 219 ? -0.233 -5.600 18.927 1.00 89.19 219 THR A C 1
ATOM 1751 O O . THR A 1 219 ? -0.045 -5.588 17.709 1.00 89.19 219 THR A O 1
ATOM 1754 N N . GLN A 1 220 ? 0.191 -6.630 19.666 1.00 89.75 220 GLN A N 1
ATOM 1755 C CA . GLN A 1 220 ? 0.842 -7.802 19.059 1.00 89.75 220 GLN A CA 1
ATOM 1756 C C . GLN A 1 220 ? -0.037 -8.489 17.999 1.00 89.75 220 GLN A C 1
ATOM 1758 O O . GLN A 1 220 ? 0.483 -9.077 17.051 1.00 89.75 220 GLN A O 1
ATOM 1763 N N . TYR A 1 221 ? -1.363 -8.431 18.154 1.00 92.19 221 TYR A N 1
ATOM 1764 C CA . TYR A 1 221 ? -2.300 -8.976 17.177 1.00 92.19 221 TYR A CA 1
ATOM 1765 C C . TYR A 1 221 ? -2.281 -8.151 15.883 1.00 92.19 221 TYR A C 1
ATOM 1767 O O . TYR A 1 221 ? -2.100 -8.724 14.809 1.00 92.19 221 TYR A O 1
ATOM 1775 N N . GLU A 1 222 ? -2.368 -6.821 15.979 1.00 89.62 222 GLU A N 1
ATOM 1776 C CA . GLU A 1 222 ? -2.301 -5.909 14.826 1.00 89.62 222 GLU A CA 1
ATOM 1777 C C . GLU A 1 222 ? -0.978 -6.041 14.070 1.00 89.62 222 GLU A C 1
ATOM 1779 O O . GLU A 1 222 ? -0.987 -6.177 12.849 1.00 89.62 222 GLU A O 1
ATOM 1784 N N . GLN A 1 223 ? 0.145 -6.120 14.786 1.00 86.94 223 GLN A N 1
ATOM 1785 C CA . GLN A 1 223 ? 1.469 -6.305 14.183 1.00 86.94 223 GLN A CA 1
ATOM 1786 C C . GLN A 1 223 ? 1.574 -7.617 13.386 1.00 86.94 223 GLN A C 1
ATOM 1788 O O . GLN A 1 223 ? 2.212 -7.674 12.334 1.00 86.94 223 GLN A O 1
ATOM 1793 N N . LEU A 1 224 ? 0.953 -8.702 13.861 1.00 90.25 224 LEU A N 1
ATOM 1794 C CA . LEU A 1 224 ? 0.940 -9.979 13.140 1.00 90.25 224 LEU A CA 1
ATOM 1795 C C . LEU A 1 224 ? 0.008 -9.950 11.927 1.00 90.25 224 LEU A C 1
ATOM 1797 O O . LEU A 1 224 ? 0.374 -10.469 10.871 1.00 90.25 224 LEU A O 1
ATOM 1801 N N . VAL A 1 225 ? -1.168 -9.329 12.059 1.00 89.19 225 VAL A N 1
ATOM 1802 C CA . VAL A 1 225 ? -2.084 -9.100 10.930 1.00 89.19 225 VAL A CA 1
ATOM 1803 C C . VAL A 1 225 ? -1.391 -8.256 9.863 1.00 89.19 225 VAL A C 1
ATOM 1805 O O . VAL A 1 225 ? -1.447 -8.582 8.683 1.00 89.19 225 VAL A O 1
ATOM 1808 N N . GLN A 1 226 ? -0.669 -7.217 10.260 1.00 80.44 226 GLN A N 1
ATOM 1809 C CA . GLN A 1 226 ? 0.087 -6.365 9.355 1.00 80.44 226 GLN A CA 1
ATOM 1810 C C . GLN A 1 226 ? 1.172 -7.136 8.595 1.00 80.44 226 GLN A C 1
ATOM 1812 O O . GLN A 1 226 ? 1.218 -7.053 7.370 1.00 80.44 226 GLN A O 1
ATOM 1817 N N . LYS A 1 227 ? 1.974 -7.962 9.279 1.00 82.50 227 LYS A N 1
ATOM 1818 C CA . LYS A 1 227 ? 2.961 -8.838 8.619 1.00 82.50 227 LYS A CA 1
ATOM 1819 C C . LYS A 1 227 ? 2.316 -9.816 7.632 1.00 82.50 227 LYS A C 1
ATOM 1821 O O . LYS A 1 227 ? 2.888 -10.114 6.588 1.00 82.50 227 LYS A O 1
ATOM 1826 N N . LEU A 1 228 ? 1.105 -10.301 7.921 1.00 85.44 228 LEU A N 1
ATOM 1827 C CA . LEU A 1 228 ? 0.335 -11.087 6.953 1.00 85.44 228 LEU A CA 1
ATOM 1828 C C . LEU A 1 228 ? -0.061 -10.249 5.733 1.00 85.44 228 LEU A C 1
ATOM 1830 O O . LEU A 1 228 ? 0.104 -10.713 4.604 1.00 85.44 228 LEU A O 1
ATOM 1834 N N . MET A 1 229 ? -0.516 -9.011 5.938 1.00 79.44 229 MET A N 1
ATOM 1835 C CA . MET A 1 229 ? -0.868 -8.085 4.856 1.00 79.44 229 MET A CA 1
ATOM 1836 C C . MET A 1 229 ? 0.336 -7.711 3.976 1.00 79.44 229 MET A C 1
ATOM 1838 O O . MET A 1 229 ? 0.161 -7.528 2.774 1.00 79.44 229 MET A O 1
ATOM 1842 N N . GLU A 1 230 ? 1.552 -7.639 4.527 1.00 73.56 230 GLU A N 1
ATOM 1843 C CA . GLU A 1 230 ? 2.794 -7.433 3.754 1.00 73.56 230 GLU A CA 1
ATOM 1844 C C . GLU A 1 230 ? 3.050 -8.566 2.750 1.00 73.56 230 GLU A C 1
ATOM 1846 O O . GLU A 1 230 ? 3.585 -8.337 1.666 1.00 73.56 230 GLU A O 1
ATOM 1851 N N . THR A 1 231 ? 2.614 -9.782 3.086 1.00 78.88 231 THR A N 1
ATOM 1852 C CA . THR A 1 231 ? 2.656 -10.959 2.203 1.00 78.88 231 THR A CA 1
ATOM 1853 C C . THR A 1 231 ? 1.365 -11.167 1.405 1.00 78.88 231 THR A C 1
ATOM 1855 O O . THR A 1 231 ? 1.137 -12.257 0.889 1.00 78.88 231 THR A O 1
ATOM 1858 N N . ASP A 1 232 ? 0.498 -10.148 1.327 1.00 73.88 232 ASP A N 1
ATOM 1859 C CA . ASP A 1 232 ? -0.840 -10.215 0.712 1.00 73.88 232 ASP A CA 1
ATOM 1860 C C . ASP A 1 232 ? -1.704 -11.378 1.237 1.00 73.88 232 ASP A C 1
ATOM 1862 O O . ASP A 1 232 ? -2.506 -11.971 0.521 1.00 73.88 232 ASP A O 1
ATOM 1866 N N . GLY A 1 233 ? -1.506 -11.748 2.503 1.00 79.06 233 GLY A N 1
ATOM 1867 C CA . GLY A 1 233 ? -2.200 -12.869 3.122 1.00 79.06 233 GLY A CA 1
ATOM 1868 C C . GLY A 1 233 ? -1.877 -14.227 2.495 1.00 79.06 233 GLY A C 1
ATOM 1869 O O . GLY A 1 233 ? -2.763 -15.082 2.489 1.00 79.06 233 GLY A O 1
ATOM 1870 N N . ASP A 1 234 ? -0.649 -14.443 1.989 1.00 80.00 234 ASP A N 1
ATOM 1871 C CA . ASP A 1 234 ? -0.199 -15.730 1.428 1.00 80.00 234 ASP A CA 1
ATOM 1872 C C . ASP A 1 234 ? -0.685 -16.903 2.302 1.00 80.00 234 ASP A C 1
ATOM 1874 O O . ASP A 1 234 ? -0.293 -16.994 3.472 1.00 80.00 234 ASP A O 1
ATOM 1878 N N . PRO A 1 235 ? -1.526 -17.814 1.771 1.00 82.19 235 PRO A N 1
ATOM 1879 C CA . PRO A 1 235 ? -2.039 -18.957 2.524 1.00 82.19 235 PRO A CA 1
ATOM 1880 C C . PRO A 1 235 ? -0.947 -19.868 3.106 1.00 82.19 235 PRO A C 1
ATOM 1882 O O . PRO A 1 235 ? -1.212 -20.619 4.045 1.00 82.19 235 PRO A O 1
ATOM 1885 N N . ASN A 1 236 ? 0.274 -19.817 2.566 1.00 83.44 236 ASN A N 1
ATOM 1886 C CA . ASN A 1 236 ? 1.416 -20.596 3.046 1.00 83.44 236 ASN A CA 1
ATOM 1887 C C . ASN A 1 236 ? 2.224 -19.885 4.139 1.00 83.44 236 ASN A C 1
ATOM 1889 O O . ASN A 1 236 ? 3.132 -20.492 4.714 1.00 83.44 236 ASN A O 1
ATOM 1893 N N . CYS A 1 237 ? 1.905 -18.626 4.451 1.00 85.56 237 CYS A N 1
ATOM 1894 C CA . CYS A 1 237 ? 2.618 -17.864 5.463 1.00 85.56 237 CYS A CA 1
ATOM 1895 C C . CYS A 1 237 ? 2.524 -18.550 6.834 1.00 85.56 237 CYS A C 1
ATOM 1897 O O . CYS A 1 237 ? 1.443 -18.857 7.343 1.00 85.56 237 CYS A O 1
ATOM 1899 N N . VAL A 1 238 ? 3.678 -18.766 7.472 1.00 88.38 238 VAL A N 1
ATOM 1900 C CA . VAL A 1 238 ? 3.765 -19.442 8.778 1.00 88.38 238 VAL A CA 1
ATOM 1901 C C . VAL A 1 238 ? 3.038 -18.682 9.888 1.00 88.38 238 VAL A C 1
ATOM 1903 O O . VAL A 1 238 ? 2.618 -19.293 10.871 1.00 88.38 238 VAL A O 1
ATOM 1906 N N . LEU A 1 239 ? 2.841 -17.370 9.716 1.00 90.31 239 LEU A N 1
ATOM 1907 C CA . LEU A 1 239 ? 2.143 -16.522 10.678 1.00 90.31 239 LEU A CA 1
ATOM 1908 C C . LEU A 1 239 ? 0.683 -16.938 10.869 1.00 90.31 239 LEU A C 1
ATOM 1910 O O . LEU A 1 239 ? 0.182 -16.812 11.980 1.00 90.31 239 LEU A O 1
ATOM 1914 N N . TRP A 1 240 ? 0.030 -17.549 9.874 1.00 90.06 240 TRP A N 1
ATOM 1915 C CA . TRP A 1 240 ? -1.321 -18.105 10.042 1.00 90.06 240 TRP A CA 1
ATOM 1916 C C . TRP A 1 240 ? -1.413 -19.165 11.150 1.00 90.06 240 TRP A C 1
ATOM 1918 O O . TRP A 1 240 ? -2.502 -19.449 11.641 1.00 90.06 240 TRP A O 1
ATOM 1928 N N . ARG A 1 241 ? -0.281 -19.753 11.564 1.00 89.88 241 ARG A N 1
ATOM 1929 C CA . ARG A 1 241 ? -0.197 -20.725 12.667 1.00 89.88 241 ARG A CA 1
ATOM 1930 C C . ARG A 1 241 ? 0.196 -20.090 14.004 1.00 89.88 241 ARG A C 1
ATOM 1932 O O . ARG A 1 241 ? 0.339 -20.805 14.993 1.00 89.88 241 ARG A O 1
ATOM 1939 N N . HIS A 1 242 ? 0.389 -18.773 14.054 1.00 92.19 242 HIS A N 1
ATOM 1940 C CA . HIS A 1 242 ? 0.824 -18.084 15.261 1.00 92.19 242 HIS A CA 1
ATOM 1941 C C . HIS A 1 242 ? -0.292 -18.083 16.329 1.00 92.19 242 HIS A C 1
ATOM 1943 O O . HIS A 1 242 ? -1.410 -17.664 16.023 1.00 92.19 242 HIS A O 1
ATOM 1949 N N . PRO A 1 243 ? -0.027 -18.469 17.595 1.00 91.12 243 PRO A N 1
ATOM 1950 C CA . PRO A 1 243 ? -1.063 -18.605 18.632 1.00 91.12 243 PRO A CA 1
ATOM 1951 C C . PRO A 1 243 ? -1.903 -17.342 18.880 1.00 91.12 243 PRO A C 1
ATOM 1953 O O . PRO A 1 243 ? -3.095 -17.420 19.176 1.00 91.12 243 PRO A O 1
ATOM 1956 N N . ILE A 1 244 ? -1.306 -16.158 18.716 1.00 93.12 244 ILE A N 1
ATOM 1957 C CA . ILE A 1 244 ? -2.014 -14.873 18.854 1.00 93.12 244 ILE A CA 1
ATOM 1958 C C . ILE A 1 244 ? -3.115 -14.704 17.795 1.00 93.12 244 ILE A C 1
ATOM 1960 O O . ILE A 1 244 ? -4.148 -14.115 18.104 1.00 93.12 244 ILE A O 1
ATOM 1964 N N . LEU A 1 245 ? -2.964 -15.281 16.601 1.00 93.25 245 LEU A N 1
ATOM 1965 C CA . LEU A 1 245 ? -3.965 -15.207 15.530 1.00 93.25 245 LEU A CA 1
ATOM 1966 C C . LEU A 1 245 ? -5.007 -16.332 15.590 1.00 93.25 245 LEU A C 1
ATOM 1968 O O . LEU A 1 245 ? -6.035 -16.253 14.927 1.00 93.25 245 LEU A O 1
ATOM 1972 N N . LEU A 1 246 ? -4.762 -17.368 16.393 1.00 92.62 246 LEU A N 1
ATOM 1973 C CA . LEU A 1 246 ? -5.616 -18.547 16.487 1.00 92.62 246 LEU A CA 1
ATOM 1974 C C . LEU A 1 246 ? -6.587 -18.484 17.670 1.00 92.62 246 LEU A C 1
ATOM 1976 O O . LEU A 1 246 ? -6.378 -17.760 18.648 1.00 92.62 246 LEU A O 1
ATOM 1980 N N . HIS A 1 247 ? -7.630 -19.306 17.589 1.00 92.88 247 HIS A N 1
ATOM 1981 C CA . HIS A 1 247 ? -8.588 -19.547 18.658 1.00 92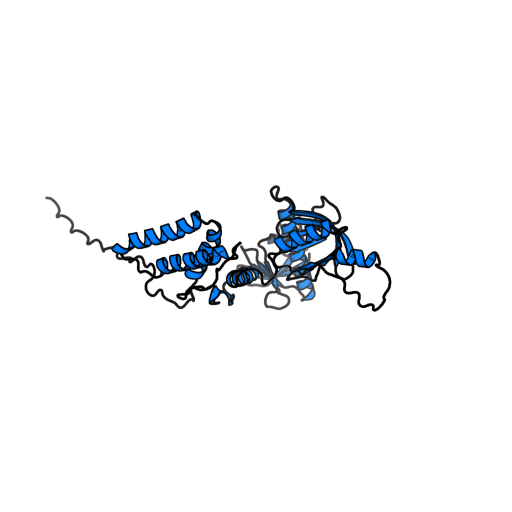.88 247 HIS A CA 1
ATOM 1982 C C . HIS A 1 247 ? -7.868 -19.917 19.956 1.00 92.88 247 HIS A C 1
ATOM 1984 O O . HIS A 1 247 ? -6.972 -20.765 19.970 1.00 92.88 247 HIS A O 1
ATOM 1990 N N . THR A 1 248 ? -8.332 -19.345 21.065 1.00 90.81 248 THR A N 1
ATOM 1991 C CA . THR A 1 248 ? -7.843 -19.669 22.405 1.00 90.81 248 THR A CA 1
ATOM 1992 C C . THR A 1 248 ? -9.002 -19.889 23.369 1.00 90.81 248 THR A C 1
ATOM 1994 O O . THR A 1 248 ? -10.033 -19.222 23.273 1.00 90.81 248 THR A O 1
ATOM 1997 N N . LYS A 1 249 ? -8.811 -20.836 24.295 1.00 89.50 249 LYS A N 1
ATOM 1998 C CA . LYS A 1 249 ? -9.687 -21.037 25.459 1.00 89.50 249 LYS A CA 1
ATOM 1999 C C . LYS A 1 249 ? -9.223 -20.224 26.671 1.00 89.50 249 LYS A C 1
ATOM 2001 O O . LYS A 1 249 ? -9.966 -20.119 27.643 1.00 89.50 249 LYS A O 1
ATOM 2006 N N . ASP A 1 250 ? -8.020 -19.669 26.616 1.00 90.12 250 ASP A N 1
ATOM 2007 C CA . ASP A 1 250 ? -7.469 -18.865 27.695 1.00 90.12 250 ASP A CA 1
ATOM 2008 C C . ASP A 1 250 ? -8.018 -17.441 27.615 1.00 90.12 250 ASP A C 1
ATOM 2010 O O . ASP A 1 250 ? -8.274 -16.912 26.529 1.00 90.12 250 ASP A O 1
ATOM 2014 N N . ALA A 1 251 ? -8.203 -16.811 28.773 1.00 87.75 251 ALA A N 1
ATOM 2015 C CA . ALA A 1 251 ? -8.565 -15.404 28.820 1.00 87.75 251 ALA A CA 1
ATOM 2016 C C . ALA A 1 251 ? -7.429 -14.548 28.239 1.00 87.75 251 ALA A C 1
ATOM 2018 O O . ALA A 1 251 ? -6.252 -14.810 28.490 1.00 87.75 251 ALA A O 1
ATOM 2019 N N . ILE A 1 252 ? -7.783 -13.499 27.497 1.00 92.12 252 ILE A N 1
ATOM 2020 C CA . ILE A 1 252 ? -6.814 -12.477 27.092 1.00 92.12 252 ILE A CA 1
ATOM 2021 C C . ILE A 1 252 ? -6.551 -11.507 28.246 1.00 92.12 252 ILE A C 1
ATOM 2023 O O . ILE A 1 252 ? -7.445 -11.204 29.038 1.00 92.12 252 ILE A O 1
ATOM 2027 N N . THR A 1 253 ? -5.316 -11.017 28.324 1.00 90.19 253 THR A N 1
ATOM 2028 C CA . THR A 1 253 ? -4.871 -10.027 29.317 1.00 90.19 253 THR A CA 1
ATOM 2029 C C . THR A 1 253 ? -4.762 -8.616 28.747 1.00 90.19 253 THR A C 1
ATOM 2031 O O . THR A 1 253 ? -4.646 -7.666 29.512 1.00 90.19 253 THR A O 1
ATOM 2034 N N . SER A 1 254 ? -4.820 -8.469 27.423 1.00 91.88 254 SER A N 1
ATOM 2035 C CA . SER A 1 254 ? -4.797 -7.188 26.722 1.00 91.88 254 SER A CA 1
ATOM 2036 C C . SER A 1 254 ? -5.715 -7.229 25.495 1.00 91.88 254 SER A C 1
ATOM 2038 O O . SER A 1 254 ? -5.929 -8.320 24.955 1.00 91.88 254 SER A O 1
ATOM 2040 N N . PRO A 1 255 ? -6.220 -6.075 25.025 1.00 94.31 255 PRO A N 1
ATOM 2041 C CA . PRO A 1 255 ? -7.019 -5.986 23.801 1.00 94.31 255 PRO A CA 1
ATOM 2042 C C . PRO A 1 255 ? -6.272 -6.483 22.557 1.00 94.31 255 PRO A C 1
ATOM 2044 O O . PRO A 1 255 ? -5.036 -6.492 22.512 1.00 94.31 255 PRO A O 1
ATOM 2047 N N . LEU A 1 256 ? -7.030 -6.881 21.536 1.00 94.50 256 LEU A N 1
ATOM 2048 C CA . LEU A 1 256 ? -6.505 -7.263 20.225 1.00 94.50 256 LEU A CA 1
ATOM 2049 C C . LEU A 1 256 ? -6.288 -6.056 19.310 1.00 94.50 256 LEU A C 1
ATOM 2051 O O . LEU A 1 256 ? -5.486 -6.146 18.387 1.00 94.50 256 LEU A O 1
ATOM 2055 N N . THR A 1 257 ? -6.962 -4.938 19.547 1.00 91.88 257 THR A N 1
ATOM 2056 C CA . THR A 1 257 ? -6.859 -3.719 18.736 1.00 91.88 257 THR A CA 1
ATOM 2057 C C . THR A 1 257 ? -6.379 -2.535 19.564 1.00 91.88 257 THR A C 1
ATOM 2059 O O . THR A 1 257 ? -6.465 -2.535 20.796 1.00 91.88 257 THR A O 1
ATOM 2062 N N . SER A 1 258 ? -5.826 -1.527 18.892 1.00 89.06 258 SER A N 1
ATOM 2063 C CA . SER A 1 258 ? -5.421 -0.283 19.544 1.00 89.06 258 SER A CA 1
ATOM 2064 C C . SER A 1 258 ? -6.644 0.487 20.037 1.00 89.06 258 SER A C 1
ATOM 2066 O O . SER A 1 258 ? -7.497 0.883 19.243 1.00 89.06 258 SER A O 1
ATOM 2068 N N . LEU A 1 259 ? -6.715 0.736 21.346 1.00 85.50 259 LEU A N 1
ATOM 2069 C CA . LEU A 1 259 ? -7.780 1.525 21.967 1.00 85.50 259 LEU A CA 1
ATOM 2070 C C . LEU A 1 259 ? -7.281 2.937 22.294 1.00 85.50 259 LEU A C 1
ATOM 2072 O O . LEU A 1 259 ? -6.136 3.125 22.694 1.00 85.50 259 LEU A O 1
ATOM 2076 N N . HIS A 1 260 ? -8.163 3.931 22.178 1.00 75.00 260 HIS A N 1
ATOM 2077 C CA . HIS A 1 260 ? -7.833 5.350 22.385 1.00 75.00 260 HIS A CA 1
ATOM 2078 C C . HIS A 1 260 ? -7.621 5.744 23.859 1.00 75.00 260 HIS A C 1
ATOM 2080 O O . HIS A 1 260 ? -7.211 6.868 24.140 1.00 75.00 260 HIS A O 1
ATOM 2086 N N . SER A 1 261 ? -7.933 4.853 24.806 1.00 79.75 261 SER A N 1
ATOM 2087 C CA . SER A 1 261 ? -7.806 5.101 26.244 1.00 79.75 261 SER A CA 1
ATOM 2088 C C . SER A 1 261 ? -7.607 3.801 27.019 1.00 79.75 261 SER A C 1
ATOM 2090 O O . SER A 1 261 ? -8.234 2.784 26.715 1.00 79.75 261 SER A O 1
ATOM 2092 N N . GLU A 1 262 ? -6.785 3.842 28.070 1.00 82.69 262 GLU A N 1
ATOM 2093 C CA . GLU A 1 262 ? -6.581 2.710 28.983 1.00 82.69 262 GLU A CA 1
ATOM 2094 C C . GLU A 1 262 ? -7.867 2.295 29.710 1.00 82.69 262 GLU A C 1
ATOM 2096 O O . GLU A 1 262 ? -8.064 1.112 29.987 1.00 82.69 262 GLU A O 1
ATOM 2101 N N . ALA A 1 263 ? -8.792 3.236 29.930 1.00 87.94 263 ALA A N 1
ATOM 2102 C CA . ALA A 1 263 ? -10.088 2.961 30.551 1.00 87.94 263 ALA A CA 1
ATOM 2103 C C . ALA A 1 263 ? -10.957 1.986 29.733 1.00 87.94 263 ALA A C 1
ATOM 2105 O O . ALA A 1 263 ? -11.872 1.376 30.276 1.00 87.94 263 ALA A O 1
ATOM 2106 N N . MET A 1 264 ? -10.659 1.812 28.441 1.00 89.00 264 MET A N 1
ATOM 2107 C CA . MET A 1 264 ? -11.387 0.914 27.539 1.00 89.00 264 MET A CA 1
ATOM 2108 C C . MET A 1 264 ? -10.891 -0.534 27.608 1.00 89.00 264 MET A C 1
ATOM 2110 O O . MET A 1 264 ? -11.594 -1.449 27.176 1.00 89.00 264 MET A O 1
ATOM 2114 N N . GLN A 1 265 ? -9.687 -0.773 28.142 1.00 92.56 265 GLN A N 1
ATOM 2115 C CA . GLN A 1 265 ? -9.104 -2.117 28.177 1.00 92.56 265 GLN A CA 1
ATOM 2116 C C . GLN A 1 265 ? -9.960 -3.128 28.962 1.00 92.56 265 GLN A C 1
ATOM 2118 O O . GLN A 1 265 ? -10.158 -4.238 28.459 1.00 92.56 265 GLN A O 1
ATOM 2123 N N . PRO A 1 266 ? -10.525 -2.790 30.142 1.00 95.25 266 PRO A N 1
ATOM 2124 C CA . PRO A 1 266 ? -11.404 -3.705 30.866 1.00 95.25 266 PRO A CA 1
ATOM 2125 C C . PRO A 1 266 ? -12.648 -4.103 30.062 1.00 95.25 266 PRO A C 1
ATOM 2127 O O . PRO A 1 266 ? -13.037 -5.274 30.083 1.00 95.25 266 PRO A O 1
ATOM 2130 N N . GLU A 1 267 ? -13.241 -3.168 29.313 1.00 96.19 267 GLU A N 1
ATOM 2131 C CA . GLU A 1 267 ? -14.442 -3.429 28.509 1.00 96.19 267 GLU A CA 1
ATOM 2132 C C . GLU A 1 267 ? -14.138 -4.305 27.286 1.00 96.19 267 GLU A C 1
ATOM 2134 O O . GLU A 1 267 ? -14.900 -5.229 26.992 1.00 96.19 267 GLU A O 1
ATOM 2139 N N . ALA A 1 268 ? -12.977 -4.130 26.645 1.00 96.19 268 ALA A N 1
ATOM 2140 C CA . ALA A 1 268 ? -12.502 -5.031 25.591 1.00 96.19 268 ALA A CA 1
ATOM 2141 C C . ALA A 1 268 ? -12.291 -6.469 26.105 1.00 96.19 268 ALA A C 1
ATOM 2143 O O . ALA A 1 268 ? -12.753 -7.440 25.499 1.00 96.19 268 ALA A O 1
ATOM 2144 N N . ILE A 1 269 ? -11.670 -6.624 27.281 1.00 96.12 269 ILE A N 1
ATOM 2145 C CA . ILE A 1 269 ? -11.469 -7.940 27.912 1.00 96.12 269 ILE A CA 1
ATOM 2146 C C . ILE A 1 269 ? -12.818 -8.578 28.285 1.00 96.12 269 ILE A C 1
ATOM 2148 O O . ILE A 1 269 ? -13.012 -9.788 28.129 1.00 96.12 269 ILE A O 1
ATOM 2152 N N . LYS A 1 270 ? -13.777 -7.783 28.767 1.00 96.19 270 LYS A N 1
ATOM 2153 C CA . LYS A 1 270 ? -15.140 -8.238 29.077 1.00 96.19 270 LYS A CA 1
ATOM 2154 C C . LYS A 1 270 ? -15.893 -8.672 27.818 1.00 96.19 270 LYS A C 1
ATOM 2156 O O . LYS A 1 270 ? -16.556 -9.710 27.844 1.00 96.19 270 LYS A O 1
ATOM 2161 N N . LEU A 1 271 ? -15.746 -7.939 26.715 1.00 97.31 271 LEU A N 1
ATOM 2162 C CA . LEU A 1 271 ? -16.308 -8.307 25.417 1.00 97.31 271 LEU A CA 1
ATOM 2163 C C . LEU A 1 271 ? -15.737 -9.642 24.918 1.00 97.31 271 LEU A C 1
ATOM 2165 O O . LEU A 1 271 ? -16.504 -10.519 24.519 1.00 97.31 271 LEU A O 1
ATOM 2169 N N . PHE A 1 272 ? -14.421 -9.854 25.033 1.00 96.88 272 PHE A N 1
ATOM 2170 C CA . PHE A 1 272 ? -13.804 -11.144 24.705 1.00 96.88 272 PHE A CA 1
ATOM 2171 C C . PHE A 1 272 ? -14.400 -12.290 25.521 1.00 96.88 272 PHE A C 1
ATOM 2173 O O . PHE A 1 272 ? -14.794 -13.308 24.953 1.00 96.88 272 PHE A O 1
ATOM 2180 N N . LYS A 1 273 ? -14.532 -12.114 26.843 1.00 94.81 273 LYS A N 1
ATOM 2181 C CA . LYS A 1 273 ? -15.152 -13.117 27.725 1.00 94.81 273 LYS A CA 1
ATOM 2182 C C . LYS A 1 273 ? -16.599 -13.412 27.325 1.00 94.81 273 LYS A C 1
ATOM 2184 O O . LYS A 1 273 ? -17.002 -14.571 27.338 1.00 94.81 273 LYS A O 1
ATOM 2189 N N . SER A 1 274 ? -17.366 -12.389 26.943 1.00 95.12 274 SER A N 1
ATOM 2190 C CA . SER A 1 274 ? -18.753 -12.541 26.485 1.00 95.12 274 SER A CA 1
ATOM 2191 C C . SER A 1 274 ? -18.844 -13.374 25.199 1.00 95.12 274 SER A C 1
ATOM 2193 O O . SER A 1 274 ? -19.593 -14.352 25.148 1.00 95.12 274 SER A O 1
ATOM 2195 N N . ILE A 1 275 ? -18.016 -13.065 24.195 1.00 94.69 275 ILE A N 1
ATOM 2196 C CA . ILE A 1 275 ? -17.969 -13.811 22.926 1.00 94.69 275 ILE A CA 1
ATOM 2197 C C . ILE A 1 275 ? -17.462 -15.242 23.153 1.00 94.69 275 ILE A C 1
ATOM 2199 O O . ILE A 1 275 ? -18.001 -16.199 22.597 1.00 94.69 275 ILE A O 1
ATOM 2203 N N . GLN A 1 276 ? -16.463 -15.422 24.016 1.00 91.94 276 GLN A N 1
ATOM 2204 C CA . GLN A 1 276 ? -15.956 -16.743 24.373 1.00 91.94 276 GLN A CA 1
ATOM 2205 C C . GLN A 1 276 ? -17.021 -17.596 25.081 1.00 91.94 276 GLN A C 1
ATOM 2207 O O . GLN A 1 276 ? -17.157 -18.789 24.791 1.00 91.94 276 GLN A O 1
ATOM 2212 N N . LEU A 1 277 ? -17.802 -16.999 25.985 1.00 91.00 277 LEU A N 1
ATOM 2213 C CA . LEU A 1 277 ? -18.908 -17.677 26.659 1.00 91.00 277 LEU A CA 1
ATOM 2214 C C . LEU A 1 277 ? -19.959 -18.140 25.643 1.00 91.00 277 LEU A C 1
ATOM 2216 O O . LEU A 1 277 ? -20.328 -19.311 25.647 1.00 91.00 277 LEU A O 1
ATOM 2220 N N . PHE A 1 278 ? -20.344 -17.269 24.707 1.00 91.50 278 PHE A N 1
ATOM 2221 C CA . PHE A 1 278 ? -21.240 -17.627 23.603 1.00 91.50 278 PHE A CA 1
ATOM 2222 C C . PHE A 1 278 ? -20.712 -18.821 22.791 1.00 91.50 278 PHE A C 1
ATOM 2224 O O . PHE A 1 278 ? -21.444 -19.763 22.498 1.00 91.50 278 PHE A O 1
ATOM 2231 N N . MET A 1 279 ? -19.418 -18.834 22.469 1.00 87.31 279 MET A N 1
ATOM 2232 C CA . MET A 1 279 ? -18.824 -19.887 21.639 1.00 87.31 279 MET A CA 1
ATOM 2233 C C . MET A 1 279 ? -18.590 -21.218 22.364 1.00 87.31 279 MET A C 1
ATOM 2235 O O . MET A 1 279 ? -18.524 -22.264 21.711 1.00 87.31 279 MET A O 1
ATOM 2239 N N . SER A 1 280 ? -18.427 -21.190 23.687 1.00 84.44 280 SER A N 1
ATOM 2240 C CA . SER A 1 280 ? -18.086 -22.370 24.494 1.00 84.44 280 SER A CA 1
ATOM 2241 C C . SER A 1 280 ? -19.299 -23.181 24.950 1.00 84.44 280 SER A C 1
ATOM 2243 O O . SER A 1 280 ? -19.155 -24.366 25.252 1.00 84.44 280 SER A O 1
ATOM 2245 N N . VAL A 1 281 ? -20.491 -22.581 24.980 1.00 81.25 281 VAL A N 1
ATOM 2246 C CA . VAL A 1 281 ? -21.712 -23.253 25.437 1.00 81.25 281 VAL A CA 1
ATOM 2247 C C . VAL A 1 281 ? -22.366 -24.026 24.288 1.00 81.25 281 VAL A C 1
ATOM 2249 O O . VAL A 1 281 ? -22.585 -23.510 23.193 1.00 81.25 281 VAL A O 1
ATOM 2252 N N . ALA A 1 282 ? -22.713 -25.291 24.537 1.00 80.44 282 ALA A N 1
ATOM 2253 C CA . ALA A 1 282 ? -23.418 -26.120 23.566 1.00 80.44 282 ALA A CA 1
ATOM 2254 C C . ALA A 1 282 ? -24.808 -25.538 23.253 1.00 80.44 282 ALA A C 1
ATOM 2256 O O . ALA A 1 282 ? -25.563 -25.187 24.158 1.00 80.44 282 ALA A O 1
ATOM 2257 N N . VAL A 1 283 ? -25.178 -25.472 21.972 1.00 78.50 283 VAL A N 1
ATOM 2258 C CA . VAL A 1 283 ? -26.532 -25.066 21.568 1.00 78.50 283 VAL A CA 1
ATOM 2259 C C . VAL A 1 283 ? -27.449 -26.283 21.647 1.00 78.50 283 VAL A C 1
ATOM 2261 O O . VAL A 1 283 ? -27.383 -27.181 20.808 1.00 78.50 283 VAL A O 1
ATOM 2264 N N . ASN A 1 284 ? -28.306 -26.326 22.661 1.00 82.62 284 ASN A N 1
ATOM 2265 C CA . ASN A 1 284 ? -29.436 -27.249 22.737 1.00 82.62 284 ASN A CA 1
ATOM 2266 C C . ASN A 1 284 ? -30.750 -26.460 22.614 1.00 82.62 284 ASN A C 1
ATOM 2268 O O . ASN A 1 284 ? -30.758 -25.242 22.756 1.00 82.62 284 ASN A O 1
ATOM 2272 N N . GLN A 1 285 ? -31.857 -27.140 22.309 1.00 74.62 285 GLN A N 1
ATOM 2273 C CA . GLN A 1 285 ? -33.155 -26.491 22.078 1.00 74.62 285 GLN A CA 1
ATOM 2274 C C . GLN A 1 285 ? -33.599 -25.574 23.245 1.00 74.62 285 GLN A C 1
ATOM 2276 O O . GLN A 1 285 ? -34.040 -24.466 22.961 1.00 74.62 285 GLN A O 1
ATOM 2281 N N . PRO A 1 286 ? -33.403 -25.954 24.528 1.00 74.00 286 PRO A N 1
ATOM 2282 C CA . PRO A 1 286 ? -33.671 -25.069 25.671 1.00 74.00 286 PRO A CA 1
ATOM 2283 C C . PRO A 1 286 ? -32.662 -23.920 25.851 1.00 74.00 286 PRO A C 1
ATOM 2285 O O . PRO A 1 286 ? -32.941 -22.963 26.560 1.00 74.00 286 PRO A O 1
ATOM 2288 N N . GLY A 1 287 ? -31.473 -24.017 25.255 1.00 77.44 287 GLY A N 1
ATOM 2289 C CA . GLY A 1 287 ? -30.388 -23.043 25.386 1.00 77.44 287 GLY A CA 1
ATOM 2290 C C . GLY A 1 287 ? -30.373 -21.976 24.295 1.00 77.44 287 GLY A C 1
ATOM 2291 O O . GLY A 1 287 ? -29.517 -21.098 24.336 1.00 77.44 287 GLY A O 1
ATOM 2292 N N . ILE A 1 288 ? -31.286 -22.030 23.318 1.00 86.44 288 ILE A N 1
ATOM 2293 C CA . ILE A 1 288 ? -31.349 -21.037 22.233 1.00 86.44 288 ILE A CA 1
ATOM 2294 C C . ILE A 1 288 ? -31.557 -19.632 22.807 1.00 86.44 288 ILE A C 1
ATOM 2296 O O . ILE A 1 288 ? -30.806 -18.728 22.449 1.00 86.44 288 ILE A O 1
ATOM 2300 N N . ASP A 1 289 ? -32.489 -19.467 23.747 1.00 88.19 289 ASP A N 1
ATOM 2301 C CA . ASP A 1 289 ? -32.768 -18.166 24.371 1.00 88.19 289 ASP A CA 1
ATOM 2302 C C . ASP A 1 289 ? -31.542 -17.619 25.112 1.00 88.19 289 ASP A C 1
ATOM 2304 O O . ASP A 1 289 ? -31.231 -16.433 25.031 1.00 88.19 289 ASP A O 1
ATOM 2308 N N . TYR A 1 290 ? -30.775 -18.501 25.760 1.00 89.12 290 TYR A N 1
ATOM 2309 C CA . TYR A 1 290 ? -29.524 -18.128 26.415 1.00 89.12 290 TYR A CA 1
ATOM 2310 C C . TYR A 1 290 ? -28.489 -17.587 25.415 1.00 89.12 290 TYR A C 1
ATOM 2312 O O . TYR A 1 290 ? -27.873 -16.549 25.655 1.00 89.12 290 TYR A O 1
ATOM 2320 N N . HIS A 1 291 ? -28.335 -18.240 24.259 1.00 91.00 291 HIS A N 1
ATOM 2321 C CA . HIS A 1 291 ? -27.443 -17.778 23.188 1.00 91.00 291 HIS A CA 1
ATOM 2322 C C . HIS A 1 291 ? -27.903 -16.459 22.562 1.00 91.00 291 HIS A C 1
ATOM 2324 O O . HIS A 1 291 ? -27.065 -15.606 22.268 1.00 91.00 291 HIS A O 1
ATOM 2330 N N . VAL A 1 292 ? -29.216 -16.264 22.395 1.00 92.38 292 VAL A N 1
ATOM 2331 C CA . VAL A 1 292 ? -29.785 -14.993 21.915 1.00 92.38 292 VAL A CA 1
ATOM 2332 C C . VAL A 1 292 ? -29.432 -13.859 22.873 1.00 92.38 292 VAL A C 1
ATOM 2334 O O . VAL A 1 292 ? -28.925 -12.834 22.423 1.00 92.38 292 VAL A O 1
ATOM 2337 N N . VAL A 1 293 ? -29.605 -14.064 24.183 1.00 93.38 293 VAL A N 1
ATOM 2338 C CA . VAL A 1 293 ? -29.261 -13.062 25.205 1.00 93.38 293 VAL A CA 1
ATOM 2339 C C . VAL A 1 293 ? -27.764 -12.743 25.198 1.00 93.38 293 VAL A C 1
ATOM 2341 O O . VAL A 1 293 ? -27.386 -11.574 25.235 1.00 93.38 293 VAL A O 1
ATOM 2344 N N . LEU A 1 294 ? -26.891 -13.752 25.105 1.00 93.81 294 LEU A N 1
ATOM 2345 C CA . LEU A 1 294 ? -25.443 -13.524 25.024 1.00 93.81 294 LEU A CA 1
ATOM 2346 C C . LEU A 1 294 ? -25.054 -12.696 23.791 1.00 93.81 294 LEU A C 1
ATOM 2348 O O . LEU A 1 294 ? -24.271 -11.753 23.910 1.00 93.81 294 LEU A O 1
ATOM 2352 N N . ALA A 1 295 ? -25.619 -13.021 22.626 1.00 94.81 295 ALA A N 1
ATOM 2353 C CA . ALA A 1 295 ? -25.361 -12.287 21.392 1.00 94.81 295 ALA A CA 1
ATOM 2354 C C . ALA A 1 295 ? -25.885 -10.846 21.465 1.00 94.81 295 ALA A C 1
ATOM 2356 O O . ALA A 1 295 ? -25.163 -9.916 21.110 1.00 94.81 295 ALA A O 1
ATOM 2357 N N . GLN A 1 296 ? -27.111 -10.652 21.963 1.00 96.44 296 GLN A N 1
ATOM 2358 C CA . GLN A 1 296 ? -27.703 -9.327 22.158 1.00 96.44 296 GLN A CA 1
ATOM 2359 C C . GLN A 1 296 ? -26.854 -8.469 23.095 1.00 96.44 296 GLN A C 1
ATOM 2361 O O . GLN A 1 296 ? -26.567 -7.329 22.756 1.00 96.44 296 GLN A O 1
ATOM 2366 N N . ASN A 1 297 ? -26.383 -9.023 24.213 1.00 96.25 297 ASN A N 1
ATOM 2367 C CA . ASN A 1 297 ? -25.542 -8.291 25.160 1.00 96.25 297 ASN A CA 1
ATOM 2368 C C . ASN A 1 297 ? -24.191 -7.891 24.552 1.00 96.25 297 ASN A C 1
ATOM 2370 O O . ASN A 1 297 ? -23.757 -6.755 24.727 1.00 96.25 297 ASN A O 1
ATOM 2374 N N . ALA A 1 298 ? -23.529 -8.796 23.822 1.00 96.50 298 ALA A N 1
ATOM 2375 C CA . ALA A 1 298 ? -22.257 -8.488 23.166 1.00 96.50 298 ALA A CA 1
ATOM 2376 C C . ALA A 1 298 ? -22.417 -7.404 22.085 1.00 96.50 298 ALA A C 1
ATOM 2378 O O . ALA A 1 298 ? -21.600 -6.488 22.000 1.00 96.50 298 ALA A O 1
ATOM 2379 N N . LEU A 1 299 ? -23.490 -7.486 21.289 1.00 97.19 299 LEU A N 1
ATOM 2380 C CA . LEU A 1 299 ? -23.803 -6.494 20.261 1.00 97.19 299 LEU A CA 1
ATOM 2381 C C . LEU A 1 299 ? -24.193 -5.148 20.872 1.00 97.19 299 LEU A C 1
ATOM 2383 O O . LEU A 1 299 ? -23.666 -4.128 20.441 1.00 97.19 299 LEU A O 1
ATOM 2387 N N . GLN A 1 300 ? -25.055 -5.141 21.893 1.00 97.62 300 GLN A N 1
ATOM 2388 C CA . GLN A 1 300 ? -25.464 -3.922 22.589 1.00 97.62 300 GLN A CA 1
ATOM 2389 C C . GLN A 1 300 ? -24.253 -3.210 23.195 1.00 97.62 300 GLN A C 1
ATOM 2391 O O . GLN A 1 300 ? -24.118 -2.006 23.026 1.00 97.62 300 GLN A O 1
ATOM 2396 N N . HIS A 1 301 ? -23.308 -3.952 23.778 1.00 96.75 301 HIS A N 1
ATOM 2397 C CA . HIS A 1 301 ? -22.067 -3.376 24.296 1.00 96.75 301 HIS A CA 1
ATOM 2398 C C . HIS A 1 301 ? -21.263 -2.629 23.213 1.00 96.75 301 HIS A C 1
ATOM 2400 O O . HIS A 1 301 ? -20.725 -1.557 23.469 1.00 96.75 301 HIS A O 1
ATOM 2406 N N . CYS A 1 302 ? -21.231 -3.148 21.981 1.00 96.69 302 CYS A N 1
ATOM 2407 C CA . CYS A 1 302 ? -20.564 -2.495 20.847 1.00 96.69 302 CYS A CA 1
ATOM 2408 C C . CYS A 1 302 ? -21.381 -1.346 20.225 1.00 96.69 302 CYS A C 1
ATOM 2410 O O . CYS A 1 302 ? -20.832 -0.535 19.475 1.00 96.69 302 CYS A O 1
ATOM 2412 N N . LEU A 1 303 ? -22.692 -1.290 20.486 1.00 95.88 303 LEU A N 1
ATOM 2413 C CA . LEU A 1 303 ? -23.545 -0.157 20.120 1.00 95.88 303 LEU A CA 1
ATOM 2414 C C . LEU A 1 303 ? -23.390 0.990 21.122 1.00 95.88 303 LEU A C 1
ATOM 2416 O O . LEU A 1 303 ? -23.314 2.143 20.707 1.00 95.88 303 LEU A O 1
ATOM 2420 N N . ASP A 1 304 ? -23.295 0.665 22.411 1.00 95.81 304 ASP A N 1
ATOM 2421 C CA . ASP A 1 304 ? -23.081 1.636 23.486 1.00 95.81 304 ASP A CA 1
ATOM 2422 C C . ASP A 1 304 ? -21.660 2.223 23.439 1.00 95.81 304 ASP A C 1
ATOM 2424 O O . ASP A 1 304 ? -21.458 3.388 23.776 1.00 95.81 304 ASP A O 1
ATOM 2428 N N . MET A 1 305 ? -20.678 1.426 22.993 1.00 94.00 305 MET A N 1
ATOM 2429 C CA . MET A 1 305 ? -19.263 1.804 22.889 1.00 94.00 305 MET A CA 1
ATOM 2430 C C . MET A 1 305 ? -18.723 1.488 21.482 1.00 94.00 305 MET A C 1
ATOM 2432 O O . MET A 1 305 ? -18.176 0.401 21.256 1.00 94.00 305 MET A O 1
ATOM 2436 N N . PRO A 1 306 ? -18.874 2.412 20.512 1.00 92.00 306 PRO A N 1
ATOM 2437 C CA . PRO A 1 306 ? -18.493 2.188 19.116 1.00 92.00 306 PRO A CA 1
ATOM 2438 C C . PRO A 1 306 ? -17.022 1.811 18.908 1.00 92.00 306 PRO A C 1
ATOM 2440 O O . PRO A 1 306 ? -16.691 1.089 17.968 1.00 92.00 306 PRO A O 1
ATOM 2443 N N . GLU A 1 307 ? -16.128 2.242 19.796 1.00 86.12 307 GLU A N 1
ATOM 2444 C CA . GLU A 1 307 ? -14.705 1.904 19.759 1.00 86.12 307 GLU A CA 1
ATOM 2445 C C . GLU A 1 307 ? -14.456 0.393 19.910 1.00 86.12 307 GLU A C 1
ATOM 2447 O O . GLU A 1 307 ? -13.445 -0.113 19.426 1.00 86.12 307 GLU A O 1
ATOM 2452 N N . LEU A 1 308 ? -15.383 -0.348 20.530 1.00 95.12 308 LEU A N 1
ATOM 2453 C CA . LEU A 1 308 ? -15.291 -1.801 20.683 1.00 95.12 308 LEU A CA 1
ATOM 2454 C C . LEU A 1 308 ? -15.685 -2.575 19.418 1.00 95.12 308 LEU A C 1
ATOM 2456 O O . LEU A 1 308 ? -15.487 -3.787 19.363 1.00 95.12 308 LEU A O 1
ATOM 2460 N N . GLN A 1 309 ? -16.216 -1.924 18.381 1.00 95.19 309 GLN A N 1
ATOM 2461 C CA . GLN A 1 309 ? -16.637 -2.616 17.157 1.00 95.19 309 GLN A CA 1
ATOM 2462 C C . GLN A 1 309 ? -15.450 -3.251 16.423 1.00 95.19 309 GLN A C 1
ATOM 2464 O O . GLN A 1 309 ? -15.520 -4.406 15.997 1.00 95.19 309 GLN A O 1
ATOM 2469 N N . THR A 1 310 ? -14.331 -2.528 16.321 1.00 90.75 310 THR A N 1
ATOM 2470 C CA . THR A 1 310 ? -13.093 -3.055 15.726 1.00 90.75 310 THR A CA 1
ATOM 2471 C C . THR A 1 310 ? -12.541 -4.211 16.561 1.00 90.75 310 THR A C 1
ATOM 2473 O O . THR A 1 310 ? -12.139 -5.238 16.009 1.00 90.75 310 THR A O 1
ATOM 2476 N N . GLU A 1 311 ? -12.607 -4.085 17.889 1.00 95.94 311 GLU A N 1
ATOM 2477 C CA . GLU A 1 311 ? -12.220 -5.142 18.824 1.00 95.94 311 GLU A CA 1
ATOM 2478 C C . GLU A 1 311 ? -13.090 -6.393 18.628 1.00 95.94 311 GLU A C 1
ATOM 2480 O O . GLU A 1 311 ? -12.555 -7.490 18.477 1.00 95.94 311 GLU A O 1
ATOM 2485 N N . MET A 1 312 ? -14.418 -6.249 18.526 1.00 96.50 312 MET A N 1
ATOM 2486 C CA . MET A 1 312 ? -15.347 -7.356 18.267 1.00 96.50 312 MET A CA 1
ATOM 2487 C C . MET A 1 312 ? -14.970 -8.130 17.002 1.00 96.50 312 MET A C 1
ATOM 2489 O O . MET A 1 312 ? -14.938 -9.362 17.018 1.00 96.50 312 MET A O 1
ATOM 2493 N N . ILE A 1 313 ? -14.654 -7.421 15.915 1.00 95.88 313 ILE A N 1
ATOM 2494 C CA . ILE A 1 313 ? -14.225 -8.040 14.657 1.00 95.88 313 ILE A CA 1
ATOM 2495 C C . ILE A 1 313 ? -12.931 -8.833 14.876 1.00 95.88 313 ILE A C 1
ATOM 2497 O O . ILE A 1 313 ? -12.867 -10.002 14.491 1.00 95.88 313 ILE A O 1
ATOM 2501 N N . GLY A 1 314 ? -11.933 -8.245 15.544 1.00 94.88 314 GLY A N 1
ATOM 2502 C CA . GLY A 1 314 ? -10.676 -8.925 15.876 1.00 94.88 314 GLY A CA 1
ATOM 2503 C C . GLY A 1 314 ? -10.890 -10.189 16.717 1.00 94.88 314 GLY A C 1
ATOM 2504 O O . GLY A 1 314 ? -10.328 -11.247 16.415 1.00 94.88 314 GLY A O 1
ATOM 2505 N N . ILE A 1 315 ? -11.768 -10.118 17.722 1.00 96.12 315 ILE A N 1
ATOM 2506 C CA . ILE A 1 315 ? -12.119 -11.256 18.582 1.00 96.12 315 ILE A CA 1
ATOM 2507 C C . ILE A 1 315 ? -12.773 -12.366 17.759 1.00 96.12 315 ILE A C 1
ATOM 2509 O O . ILE A 1 315 ? -12.372 -13.525 17.874 1.00 96.12 315 ILE A O 1
ATOM 2513 N N . LEU A 1 316 ? -13.747 -12.031 16.909 1.00 95.00 316 LEU A N 1
ATOM 2514 C CA . LEU A 1 316 ? -14.433 -13.006 16.061 1.00 95.00 316 LEU A CA 1
ATOM 2515 C C . LEU A 1 316 ? -13.468 -13.671 15.078 1.00 95.00 316 LEU A C 1
ATOM 2517 O O . LEU A 1 316 ? -13.484 -14.896 14.948 1.00 95.00 316 LEU A O 1
ATOM 2521 N N . VAL A 1 317 ? -12.588 -12.899 14.433 1.00 94.12 317 VAL A N 1
ATOM 2522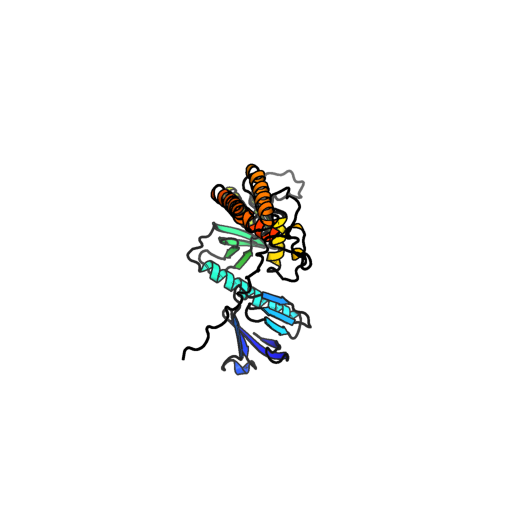 C CA . VAL A 1 317 ? -11.552 -13.441 13.541 1.00 94.12 317 VAL A CA 1
ATOM 2523 C C . VAL A 1 317 ? -10.651 -14.406 14.307 1.00 94.12 317 VAL A C 1
ATOM 2525 O O . VAL A 1 317 ? -10.486 -15.551 13.884 1.00 94.12 317 VAL A O 1
ATOM 2528 N N . LYS A 1 318 ? -10.123 -14.000 15.468 1.00 93.69 318 LYS A N 1
ATOM 2529 C CA . LYS A 1 318 ? -9.273 -14.859 16.305 1.00 93.69 318 LYS A CA 1
ATOM 2530 C C . LYS A 1 318 ? -9.997 -16.140 16.720 1.00 93.69 318 LYS A C 1
ATOM 2532 O O . LYS A 1 318 ? -9.471 -17.233 16.538 1.00 93.69 318 LYS A O 1
ATOM 2537 N N . GLN A 1 319 ? -11.210 -16.029 17.254 1.00 92.31 319 GLN A N 1
ATOM 2538 C CA . GLN A 1 319 ? -11.951 -17.167 17.803 1.00 92.31 319 GLN A CA 1
ATOM 2539 C C . GLN A 1 319 ? -12.484 -18.127 16.729 1.00 92.31 319 GLN A C 1
ATOM 2541 O O . GLN A 1 319 ? -12.703 -19.311 16.994 1.00 92.31 319 GLN A O 1
ATOM 2546 N N . THR A 1 320 ? -12.649 -17.658 15.492 1.00 90.81 320 THR A N 1
ATOM 2547 C CA . THR A 1 320 ? -13.028 -18.513 14.355 1.00 90.81 320 THR A CA 1
ATOM 2548 C C . THR A 1 320 ? -11.825 -19.082 13.595 1.00 90.81 320 THR A C 1
ATOM 2550 O O . THR A 1 320 ? -11.984 -20.068 12.870 1.00 90.81 320 THR A O 1
ATOM 2553 N N . SER A 1 321 ? -10.615 -18.558 13.821 1.00 89.44 321 SER A N 1
ATOM 2554 C CA . SER A 1 321 ? -9.366 -19.034 13.211 1.00 89.44 321 SER A CA 1
ATOM 2555 C C . SER A 1 321 ? -8.829 -20.286 13.912 1.00 89.44 321 SER A C 1
ATOM 2557 O O . SER A 1 321 ? -8.493 -20.264 15.094 1.00 89.44 321 SER A O 1
ATOM 2559 N N . ARG A 1 322 ? -8.732 -21.416 13.198 1.00 76.75 322 ARG A N 1
ATOM 2560 C CA . ARG A 1 322 ? -8.344 -22.723 13.770 1.00 76.75 322 ARG A CA 1
ATOM 2561 C C . ARG A 1 322 ? -7.063 -23.272 13.162 1.00 76.75 322 ARG A C 1
ATOM 2563 O O . ARG A 1 322 ? -6.839 -23.163 11.962 1.00 76.75 322 ARG A O 1
ATOM 2570 N N . HIS A 1 323 ? -6.301 -24.004 13.975 1.00 66.25 323 HIS A N 1
ATOM 2571 C CA . HIS A 1 323 ? -5.300 -24.931 13.458 1.00 66.25 323 HIS A CA 1
ATOM 2572 C C . HIS A 1 323 ? -6.021 -26.072 12.721 1.00 66.25 323 HIS A C 1
ATOM 2574 O O . HIS A 1 323 ? -6.997 -26.618 13.241 1.00 66.25 323 HIS A O 1
ATOM 2580 N N . THR A 1 324 ? -5.523 -26.484 11.555 1.00 53.50 324 THR A N 1
ATOM 2581 C CA . THR A 1 324 ? -6.083 -27.530 10.667 1.00 53.50 324 THR A CA 1
ATOM 2582 C C . THR A 1 324 ? -6.268 -28.931 11.293 1.00 53.50 324 THR A C 1
ATOM 2584 O O . THR A 1 324 ? -6.626 -29.868 10.588 1.00 53.50 324 THR A O 1
ATOM 2587 N N . GLY A 1 325 ? -6.086 -29.096 12.610 1.00 49.12 325 GLY A N 1
ATOM 2588 C CA . GLY A 1 325 ? -6.257 -30.354 13.348 1.00 49.12 325 GLY A CA 1
ATOM 2589 C C . GLY A 1 325 ? -7.202 -30.316 14.561 1.00 49.12 325 GLY A C 1
ATOM 2590 O O . GLY A 1 325 ? -7.459 -31.370 15.138 1.00 49.12 325 GLY A O 1
ATOM 2591 N N . GLN A 1 326 ? -7.750 -29.163 14.972 1.00 46.53 326 GLN A N 1
ATOM 2592 C CA . GLN A 1 326 ? -8.629 -29.092 16.154 1.00 46.53 326 GLN A CA 1
ATOM 2593 C C . GLN A 1 326 ? -10.117 -29.176 15.780 1.00 46.53 326 GLN A C 1
ATOM 2595 O O . GLN A 1 326 ? -10.748 -28.185 15.395 1.00 46.53 326 GLN A O 1
ATOM 2600 N N . LYS A 1 327 ? -10.707 -30.368 15.946 1.00 44.88 327 LYS A N 1
ATOM 2601 C CA . LYS A 1 327 ? -12.169 -30.534 15.943 1.00 44.88 327 LYS A CA 1
ATOM 2602 C C . LYS A 1 327 ? -12.774 -29.771 17.126 1.00 44.88 327 LYS A C 1
ATOM 2604 O O . LYS A 1 327 ? -12.253 -29.822 18.236 1.00 44.88 327 LYS A O 1
ATOM 2609 N N . LEU A 1 328 ? -13.890 -29.083 16.878 1.00 46.62 328 LEU A N 1
ATOM 2610 C CA . LEU A 1 328 ? -14.770 -28.539 17.914 1.00 46.62 328 LEU A CA 1
ATOM 2611 C C . LEU A 1 328 ? -15.092 -29.637 18.939 1.00 46.62 328 LEU A C 1
ATOM 2613 O O . LEU A 1 328 ? -15.873 -30.539 18.642 1.00 46.62 328 LEU A O 1
ATOM 2617 N N . SER A 1 329 ? -14.543 -29.549 20.150 1.00 45.59 329 SER A N 1
ATOM 2618 C CA . SER A 1 329 ? -15.205 -30.149 21.304 1.00 45.59 329 SER A CA 1
ATOM 2619 C C . SER A 1 329 ? -16.401 -29.250 21.628 1.00 45.59 329 SER A C 1
ATOM 2621 O O . SER A 1 329 ? -16.240 -28.240 22.303 1.00 45.59 329 SER A O 1
ATOM 2623 N N . VAL A 1 330 ? -17.564 -29.587 21.065 1.00 45.72 330 VAL A N 1
ATOM 2624 C CA . VAL A 1 330 ? -18.892 -29.085 21.465 1.00 45.72 330 VAL A CA 1
ATOM 2625 C C . VAL A 1 330 ? -19.033 -27.547 21.499 1.00 45.72 330 VAL A C 1
ATOM 2627 O O . VAL A 1 330 ? -19.378 -26.972 22.518 1.00 45.72 330 VAL A O 1
ATOM 2630 N N . GLY A 1 331 ? -18.796 -26.863 20.378 1.00 48.47 331 GLY A N 1
ATOM 2631 C CA . GLY A 1 331 ? -19.275 -25.483 20.160 1.00 48.47 331 GLY A CA 1
ATOM 2632 C C . GLY A 1 331 ? -20.320 -25.471 19.045 1.00 48.47 331 GLY A C 1
ATOM 2633 O O . GLY A 1 331 ? -20.284 -26.386 18.225 1.00 48.47 331 GLY A O 1
ATOM 2634 N N . VAL A 1 332 ? -21.241 -24.491 19.050 1.00 44.22 332 VAL A N 1
ATOM 2635 C CA . VAL A 1 332 ? -22.360 -24.240 18.100 1.00 44.22 332 VAL A CA 1
ATOM 2636 C C . VAL A 1 332 ? -22.456 -25.268 16.958 1.00 44.22 332 VAL A C 1
ATOM 2638 O O . VAL A 1 332 ? -22.083 -25.020 15.813 1.00 44.22 332 VAL A O 1
ATOM 2641 N N . GLN A 1 333 ? -22.940 -26.469 17.276 1.00 43.53 333 GLN A N 1
ATOM 2642 C CA . GLN A 1 333 ? -23.319 -27.462 16.281 1.00 43.53 333 GLN A CA 1
ATOM 2643 C C . GLN A 1 333 ? -24.837 -27.472 16.235 1.00 43.53 333 GLN A C 1
ATOM 2645 O O . GLN A 1 333 ? -25.497 -27.942 17.158 1.00 43.53 333 GLN A O 1
ATOM 2650 N N . VAL A 1 334 ? -25.393 -26.949 15.143 1.00 41.12 334 VAL A N 1
ATOM 2651 C CA . VAL A 1 334 ? -26.797 -27.178 14.809 1.00 41.12 334 VAL A CA 1
ATOM 2652 C C . VAL A 1 334 ? -26.936 -28.677 14.574 1.00 41.12 334 VAL A C 1
ATOM 2654 O O . VAL A 1 334 ? -26.505 -29.201 13.545 1.00 41.12 334 VAL A O 1
ATOM 2657 N N . ASN A 1 335 ? -27.485 -29.385 15.559 1.00 36.06 335 ASN A N 1
ATOM 2658 C CA . ASN A 1 335 ? -27.777 -30.805 15.449 1.00 36.06 335 ASN A CA 1
ATOM 2659 C C . ASN A 1 335 ? -28.784 -30.993 14.305 1.00 36.06 335 ASN A C 1
ATOM 2661 O O . ASN A 1 335 ? -29.988 -30.814 14.482 1.00 36.06 335 ASN A O 1
ATOM 2665 N N . LYS A 1 336 ? -28.301 -31.356 13.110 1.00 37.91 336 LYS A N 1
ATOM 2666 C CA . LYS A 1 336 ? -29.142 -31.813 11.997 1.00 37.91 336 LYS A CA 1
ATOM 2667 C C . LYS A 1 336 ? -29.708 -33.194 12.332 1.00 37.91 336 LYS A C 1
ATOM 2669 O O . LYS A 1 336 ? -29.338 -34.196 11.731 1.00 37.91 336 LYS A O 1
ATOM 2674 N N . LYS A 1 337 ? -30.639 -33.259 13.279 1.00 36.81 337 LYS A N 1
ATOM 2675 C CA . LYS A 1 337 ? -31.653 -34.311 13.289 1.00 36.81 337 LYS A CA 1
ATOM 2676 C C . LYS A 1 337 ? -32.898 -33.736 12.626 1.00 36.81 337 LYS A C 1
ATOM 2678 O O . LYS A 1 337 ? -33.867 -33.401 13.292 1.00 36.81 337 LYS A O 1
ATOM 2683 N N . LEU A 1 338 ? -32.859 -33.619 11.294 1.00 40.06 338 LEU A N 1
ATOM 2684 C CA . LEU A 1 338 ? -34.107 -33.669 10.540 1.00 40.06 338 LEU A CA 1
ATOM 2685 C C . LEU A 1 338 ? -34.706 -35.044 10.833 1.00 40.06 338 LEU A C 1
ATOM 2687 O O . LEU A 1 338 ? -34.132 -36.067 10.452 1.00 40.06 338 LEU A O 1
ATOM 2691 N N . GLY A 1 339 ? -35.812 -35.065 11.576 1.00 39.03 339 GLY A N 1
ATOM 2692 C CA . GLY A 1 339 ? -36.615 -36.264 11.739 1.00 39.03 339 GLY A CA 1
ATOM 2693 C C . GLY A 1 339 ? -36.911 -36.829 10.356 1.00 39.03 339 GLY A C 1
ATOM 2694 O O . GLY A 1 339 ? -37.413 -36.119 9.486 1.00 39.03 339 GLY A O 1
ATOM 2695 N N . LYS A 1 340 ? -36.553 -38.096 10.130 1.00 37.47 340 LYS A N 1
ATOM 2696 C CA . LYS A 1 340 ? -37.066 -38.843 8.984 1.00 37.47 340 LYS A CA 1
ATOM 2697 C C . LYS A 1 340 ? -38.586 -38.772 9.083 1.00 37.47 340 LYS A C 1
ATOM 2699 O O . LYS A 1 340 ? -39.151 -39.358 10.002 1.00 37.47 340 LYS A O 1
ATOM 2704 N N . GLN A 1 341 ? -39.231 -38.052 8.169 1.00 39.31 341 GLN A N 1
ATOM 2705 C CA . GLN A 1 341 ? -40.661 -38.211 7.955 1.00 39.31 341 GLN A CA 1
ATOM 2706 C C . GLN A 1 341 ? -40.880 -39.674 7.572 1.00 39.31 341 GLN A C 1
ATOM 2708 O O . GLN A 1 341 ? -40.479 -40.126 6.498 1.00 39.31 341 GLN A O 1
ATOM 2713 N N . THR A 1 342 ? -41.451 -40.439 8.493 1.00 41.09 342 THR A N 1
ATOM 2714 C CA . THR A 1 342 ? -42.050 -41.729 8.194 1.00 41.09 342 THR A CA 1
ATOM 2715 C C . THR A 1 342 ? -43.160 -41.474 7.183 1.00 41.09 342 THR A C 1
ATOM 2717 O O . THR A 1 342 ? -44.136 -40.781 7.459 1.00 41.09 342 THR A O 1
ATOM 2720 N N . ARG A 1 343 ? -42.958 -41.980 5.966 1.00 42.66 343 ARG A N 1
ATOM 2721 C CA . ARG A 1 343 ? -43.936 -41.951 4.880 1.00 42.66 343 ARG A CA 1
ATOM 2722 C C . ARG A 1 343 ? -45.226 -42.601 5.389 1.00 42.66 343 ARG A C 1
ATOM 2724 O O . ARG A 1 343 ? -45.207 -43.776 5.746 1.00 42.66 343 ARG A O 1
ATOM 2731 N N . ALA A 1 344 ? -46.314 -41.835 5.457 1.00 51.97 344 ALA A N 1
ATOM 2732 C CA . ALA A 1 344 ? -47.631 -42.372 5.780 1.00 51.97 344 ALA A CA 1
ATOM 2733 C C . ALA A 1 344 ? -48.029 -43.438 4.733 1.00 51.97 344 ALA A C 1
ATOM 2735 O O . ALA A 1 344 ? -47.704 -43.265 3.551 1.00 51.97 344 ALA A O 1
ATOM 2736 N N . PRO A 1 345 ? -48.687 -44.542 5.132 1.00 46.19 345 PRO A N 1
ATOM 2737 C CA . PRO A 1 345 ? -49.153 -45.548 4.187 1.00 46.19 345 PRO A CA 1
ATOM 2738 C C . PRO A 1 345 ? -50.242 -44.956 3.282 1.00 46.19 345 PRO A C 1
ATOM 2740 O O . PRO A 1 345 ? -51.093 -44.190 3.732 1.00 46.19 345 PRO A O 1
ATOM 2743 N N . ALA A 1 346 ? -50.177 -45.285 1.990 1.00 56.72 346 ALA A N 1
ATOM 2744 C CA . ALA A 1 346 ? -51.144 -44.838 0.993 1.00 56.72 346 ALA A CA 1
ATOM 2745 C C . ALA A 1 346 ? -52.543 -45.422 1.281 1.00 56.72 346 ALA A C 1
ATOM 2747 O O . ALA A 1 346 ? -52.629 -46.569 1.729 1.00 56.72 346 ALA A O 1
ATOM 2748 N N . PRO A 1 347 ? -53.631 -44.671 1.024 1.00 55.38 347 PRO A N 1
ATOM 2749 C CA . PRO A 1 347 ? -54.985 -45.183 1.200 1.00 55.38 347 PRO A CA 1
ATOM 2750 C C . PRO A 1 347 ? -55.302 -46.247 0.133 1.00 55.38 347 PRO A C 1
ATOM 2752 O O . PRO A 1 347 ? -54.723 -46.208 -0.959 1.00 55.38 347 PRO A O 1
ATOM 2755 N N . PRO A 1 348 ? -56.201 -47.206 0.427 1.00 56.59 348 PRO A N 1
ATOM 2756 C CA . PRO A 1 348 ? -56.573 -48.234 -0.533 1.00 56.59 348 PRO A CA 1
ATOM 2757 C C . PRO A 1 348 ? -57.381 -47.626 -1.691 1.00 56.59 348 PRO A C 1
ATOM 2759 O O . PRO A 1 348 ? -58.057 -46.609 -1.503 1.00 56.59 348 PRO A O 1
ATOM 2762 N N . PRO A 1 349 ? -57.319 -48.226 -2.892 1.00 49.81 349 PRO A N 1
ATOM 2763 C CA . PRO A 1 349 ? -58.089 -47.757 -4.032 1.00 49.81 349 PRO A CA 1
ATOM 2764 C C . PRO A 1 349 ? -59.583 -47.998 -3.794 1.00 49.81 349 PRO A C 1
ATOM 2766 O O . PRO A 1 349 ? -59.991 -49.068 -3.344 1.00 49.81 349 PRO A O 1
ATOM 2769 N N . ILE A 1 350 ? -60.377 -46.977 -4.101 1.00 54.12 350 ILE A N 1
ATOM 2770 C CA . ILE A 1 350 ? -61.838 -47.015 -4.063 1.00 54.12 350 ILE A CA 1
ATOM 2771 C C . ILE A 1 350 ? -62.321 -47.805 -5.288 1.00 54.12 350 ILE A C 1
ATOM 2773 O O . ILE A 1 350 ? -61.948 -47.462 -6.413 1.00 54.12 350 ILE A O 1
ATOM 2777 N N . ILE A 1 351 ? -63.140 -48.835 -5.059 1.00 51.62 351 ILE A N 1
ATOM 2778 C CA . ILE A 1 351 ? -64.130 -49.339 -6.023 1.00 51.62 351 ILE A CA 1
ATOM 2779 C C . ILE A 1 351 ? -65.498 -48.954 -5.480 1.00 51.62 351 ILE A C 1
ATOM 2781 O O . ILE A 1 351 ? -65.719 -49.214 -4.273 1.00 51.62 351 ILE A O 1
#